Protein AF-R0KSC1-F1 (afdb_monomer)

Radius of gyration: 18.65 Å; Cα contacts (8 Å, |Δi|>4): 368; chains: 1; bounding box: 40×47×48 Å

Nearest PDB structures (foldseek):
  6sky-assembly1_B  TM=9.211E-01  e=2.275E-16  Thermochaetoides thermophila DSM 1495
  7sic-assembly1_A  TM=9.132E-01  e=3.540E-16  Homo sapiens
  7ni5-assembly1_B  TM=9.104E-01  e=4.526E-16  Homo sapiens
  6sl0-assembly1_B  TM=9.078E-01  e=9.008E-16  Thermochaetoides thermophila DSM 1495
  8oxp-assembly1_B  TM=9.125E-01  e=1.625E-15  Homo sapiens

pLDDT: mean 92.19, std 8.27, range [51.38, 98.38]

Secondary structure (DSSP, 8-state):
-HHHHHHHHHHHHTT-S-------EEESSSS-EEE---TTEEEHHHHHHHHHHHTT--HHHHHHHTTTTS---HHHHHHHHHHS---THHHHHHH--SHHHHHHHHHHHHHHHHHHHHHHHHHT-----TTSEEEETTT--EEE--TTS-TTGGGGSSS---SSS---HHHHHHT-TTTTTTHHHHHHHHHHHHHHHTHHHHHHHHHHHHT-TTSHHHHTT---HHHHHHHHHHHTSS--HHHHHHHHHHHHH-HHHHHTS-GGG-TT-

Mean predicted aligned error: 4.57 Å

Organism: Nosema bombycis (strain CQ1 / CVCC 102059) (NCBI:txid578461)

InterPro domains:
  IPR000403 Phosphatidylinositol 3-/4-kinase, catalytic domain [PF00454] (2-219)
  IPR000403 Phosphatidylinositol 3-/4-kinase, catalytic domain [PS50290] (1-257)
  IPR000403 Phosphatidylinositol 3-/4-kinase, catalytic domain [SM00146] (1-268)
  IPR003152 FATC domain [PF02260] (238-269)
  IPR003152 FATC domain [PS51190] (237-269)
  IPR003152 FATC domain [SM01343] (237-269)
  IPR011009 Protein kinase-like domain superfamily [SSF56112] (1-266)
  IPR036940 Phosphatidylinositol 3-/4-kinase, catalytic domain superfamily [G3DSA:1.10.1070.11] (79-265)
  IPR050517 DNA Damage Response and Repair Kinase [PTHR11139] (1-267)

Solvent-accessible surface area (backbone atoms only — not comparable to full-atom values): 14659 Å² total; per-residue (Å²): 104,68,66,53,54,52,50,33,51,50,25,57,75,69,71,43,99,55,52,66,71,79,72,58,71,50,73,80,51,99,88,44,59,53,67,64,82,70,83,59,61,43,26,48,44,60,54,48,49,59,58,32,49,78,72,74,41,60,71,67,58,56,46,61,72,29,58,87,71,37,34,66,35,62,89,46,34,63,61,54,34,69,72,43,67,68,55,50,47,55,54,48,60,72,62,29,84,45,74,66,56,28,52,51,18,41,50,36,24,31,41,20,43,23,42,48,41,54,52,28,41,66,48,26,39,33,75,69,24,37,73,32,37,24,33,30,64,89,54,28,36,36,37,78,51,76,82,77,35,38,72,49,48,30,58,71,40,100,62,35,59,62,47,55,42,85,43,29,64,24,59,38,52,39,56,37,95,59,32,62,52,60,67,31,47,52,37,32,37,56,47,50,51,51,47,48,78,40,37,69,62,57,53,55,62,44,46,62,63,60,66,38,86,86,41,66,51,68,78,66,72,71,61,60,58,64,63,55,50,54,51,47,51,58,72,53,47,95,70,64,52,65,64,49,52,51,51,50,50,52,47,23,51,28,60,68,37,42,17,60,26,43,47,86,44,41,61,58,79

Sequence (269 aa):
MELNCLINSLFSKNKLNHYIRTYEVIPFSHNHGIIEFIDGLASLKSICNELYLKENISIANVTKKYAKTKKIKAQNFKEVIGMFPPRFYKWFEKNFNTPYNWYMARDNYTKTYAVMNIMGWFMGLGDRHADNILFDINVGDTVHVDLNCIFESSKKLSIPERVPFRLTQNVIDAFGVLGLEGTYTNTMNETLELFLKNRNLIISNLLSFVYDPLHEWRIRKEKAPKLVLDVLEKKLSPTDVTLKVEHLNEEASSSTNLSEMYIGWLPFI

Foldseek 3Di:
DVLQVVLQVLCVVVVHPFHADDWDWADPDLPDIDT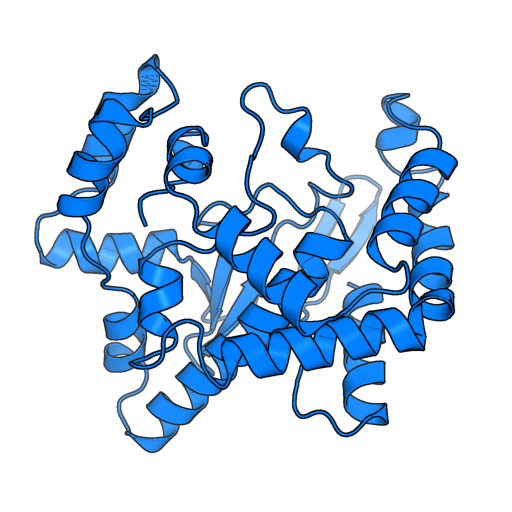DDDPQKDFQCRQLQVQCVVVVQHLVVVCVVCVPVQFQALVCLVVLLVSRAADLLVLLCVLQVDPVQSVQLLLQLLRNVLLVLLVQLLFVFDPQARRQWIAHSRGNHIHGPDRLCTLVNQCVPPQRQQASHADANNSQCSNDDCRCPDSNLVSNLVSLVSCLVCVVVSLVVCVCVLPPPSDCCVVVVPDDSVVSSVSSVVSSPDDDSSVVSVVNNCRNHPSNSLRSGGSSSVSSD

Structure (mmCIF, N/CA/C/O backbone):
data_AF-R0KSC1-F1
#
_entry.id   AF-R0KSC1-F1
#
loop_
_atom_site.group_PDB
_atom_site.id
_atom_site.type_symbol
_atom_site.label_atom_id
_atom_site.label_alt_id
_atom_site.label_comp_id
_atom_site.label_asym_id
_atom_site.label_entity_id
_atom_site.label_seq_id
_atom_site.pdbx_PDB_ins_code
_atom_site.Cartn_x
_atom_site.Cartn_y
_atom_site.Cartn_z
_atom_site.occupancy
_atom_site.B_iso_or_equiv
_atom_site.auth_seq_id
_atom_site.auth_comp_id
_atom_site.auth_asym_id
_atom_site.auth_atom_id
_atom_site.pdbx_PDB_model_num
ATOM 1 N N . MET A 1 1 ? -3.810 -0.984 -16.301 1.00 87.06 1 MET A N 1
ATOM 2 C CA . MET A 1 1 ? -3.121 -2.284 -16.138 1.00 87.06 1 MET A CA 1
ATOM 3 C C . MET A 1 1 ? -1.828 -2.375 -16.933 1.00 87.06 1 MET A C 1
ATOM 5 O O . MET A 1 1 ? -0.869 -2.914 -16.404 1.00 87.06 1 MET A O 1
ATOM 9 N N . GLU A 1 2 ? -1.743 -1.779 -18.125 1.00 87.31 2 GLU A N 1
ATOM 10 C CA . GLU A 1 2 ? -0.540 -1.828 -18.977 1.00 87.31 2 GLU A CA 1
ATOM 11 C C . GLU A 1 2 ? 0.772 -1.437 -18.280 1.00 87.31 2 GLU A C 1
ATOM 13 O O . GLU A 1 2 ? 1.761 -2.158 -18.398 1.00 87.31 2 GLU A O 1
ATOM 18 N N . LEU A 1 3 ? 0.786 -0.347 -17.498 1.00 90.69 3 LEU A N 1
ATOM 19 C CA . LEU A 1 3 ? 1.981 0.042 -16.744 1.00 90.69 3 LEU A CA 1
ATOM 20 C C . LEU A 1 3 ? 2.411 -1.052 -15.751 1.00 90.69 3 LEU A C 1
ATOM 22 O O . LEU A 1 3 ? 3.595 -1.345 -15.648 1.00 90.69 3 LEU A O 1
ATOM 26 N N . ASN A 1 4 ? 1.473 -1.716 -15.072 1.00 93.06 4 ASN A N 1
ATOM 27 C CA . ASN A 1 4 ? 1.805 -2.811 -14.155 1.00 93.06 4 ASN A CA 1
ATOM 28 C C . ASN A 1 4 ? 2.445 -3.987 -14.911 1.00 93.06 4 ASN A C 1
ATOM 30 O O . ASN A 1 4 ? 3.430 -4.555 -14.444 1.00 93.06 4 ASN A O 1
ATOM 34 N N . CYS A 1 5 ? 1.950 -4.308 -16.111 1.00 93.69 5 CYS A N 1
ATOM 35 C CA . CYS A 1 5 ? 2.556 -5.321 -16.978 1.00 93.69 5 CYS A CA 1
ATOM 36 C C . CYS A 1 5 ? 3.977 -4.925 -17.420 1.00 93.69 5 CYS A C 1
ATOM 38 O O . CYS A 1 5 ? 4.879 -5.766 -17.423 1.00 93.69 5 CYS A O 1
ATOM 40 N N . LEU A 1 6 ? 4.202 -3.645 -17.743 1.00 94.81 6 LEU A N 1
ATOM 41 C CA . LEU A 1 6 ? 5.533 -3.117 -18.050 1.00 94.81 6 LEU A CA 1
ATOM 42 C C . LEU A 1 6 ? 6.484 -3.279 -16.857 1.00 94.81 6 LEU A C 1
ATOM 44 O O . LEU A 1 6 ? 7.595 -3.778 -17.032 1.00 94.81 6 LEU A O 1
ATOM 48 N N . ILE A 1 7 ? 6.048 -2.902 -15.653 1.00 95.88 7 ILE A N 1
ATOM 49 C CA . ILE A 1 7 ? 6.846 -3.046 -14.430 1.00 95.88 7 ILE A CA 1
ATOM 50 C C . ILE A 1 7 ? 7.162 -4.525 -14.149 1.00 95.88 7 ILE A C 1
ATOM 52 O O . ILE A 1 7 ? 8.321 -4.851 -13.895 1.00 95.88 7 ILE A O 1
ATOM 56 N N . ASN A 1 8 ? 6.197 -5.436 -14.307 1.00 96.25 8 ASN A N 1
ATOM 57 C CA . ASN A 1 8 ? 6.440 -6.881 -14.196 1.00 96.25 8 ASN A CA 1
ATOM 58 C C . ASN A 1 8 ? 7.505 -7.368 -15.189 1.00 96.25 8 ASN A C 1
ATOM 60 O O . ASN A 1 8 ? 8.424 -8.091 -14.805 1.00 96.25 8 ASN A O 1
ATOM 64 N N . SER A 1 9 ? 7.452 -6.909 -16.444 1.00 95.94 9 SER A N 1
ATOM 65 C CA . SER A 1 9 ? 8.490 -7.218 -17.438 1.00 95.94 9 SER A CA 1
ATOM 66 C C . SER A 1 9 ? 9.872 -6.704 -17.013 1.00 95.94 9 SER A C 1
ATOM 68 O O . SER A 1 9 ? 10.882 -7.383 -17.224 1.00 95.94 9 SER A O 1
ATOM 70 N N . LEU A 1 10 ? 9.938 -5.521 -16.393 1.00 96.25 10 LEU A N 1
ATOM 71 C CA . LEU A 1 10 ? 11.187 -4.957 -15.881 1.00 96.25 10 LEU A CA 1
ATOM 72 C C . LEU A 1 10 ? 11.745 -5.757 -14.698 1.00 96.25 10 LEU A C 1
ATOM 74 O O . LEU A 1 10 ? 12.957 -5.992 -14.673 1.00 96.25 10 LEU A O 1
ATOM 78 N N . PHE A 1 11 ? 10.904 -6.224 -13.771 1.00 96.19 11 PHE A N 1
ATOM 79 C CA . PHE A 1 11 ? 11.338 -7.117 -12.691 1.00 96.19 11 PHE A CA 1
ATOM 80 C C . PHE A 1 11 ? 11.942 -8.409 -13.246 1.00 96.19 11 PHE A C 1
ATOM 82 O O . PHE A 1 11 ? 13.087 -8.737 -12.920 1.00 96.19 11 PHE A O 1
ATOM 89 N N . SER A 1 12 ? 11.244 -9.078 -14.173 1.00 94.75 12 SER A N 1
ATOM 90 C CA . SER A 1 12 ? 11.738 -10.313 -14.797 1.00 94.75 12 SER A CA 1
ATOM 91 C C . SER A 1 12 ? 13.071 -10.107 -15.525 1.00 94.75 12 SER A C 1
ATOM 93 O O . SER A 1 12 ? 13.987 -10.915 -15.379 1.00 94.75 12 SER A O 1
ATOM 95 N N . LYS A 1 13 ? 13.231 -8.997 -16.263 1.00 94.31 13 LYS A N 1
ATOM 96 C CA . LYS A 1 13 ? 14.488 -8.666 -16.964 1.00 94.31 13 LYS A CA 1
ATOM 97 C C . LYS A 1 13 ? 15.666 -8.438 -16.017 1.00 94.31 13 LYS A C 1
ATOM 99 O O . LYS A 1 13 ? 16.791 -8.786 -16.366 1.00 94.31 13 LYS A O 1
ATOM 104 N N . ASN A 1 14 ? 15.422 -7.868 -14.838 1.00 92.31 14 ASN A N 1
ATOM 105 C CA . ASN A 1 14 ? 16.459 -7.633 -13.828 1.00 92.31 14 ASN A CA 1
ATOM 106 C C . ASN A 1 14 ? 16.612 -8.813 -12.849 1.00 92.31 14 ASN A C 1
ATOM 108 O O . ASN A 1 14 ? 17.384 -8.703 -11.903 1.00 92.31 14 ASN A O 1
ATOM 112 N N . LYS A 1 15 ? 15.931 -9.947 -13.094 1.00 91.50 15 LYS A N 1
ATOM 113 C CA . LYS A 1 15 ? 15.953 -11.156 -12.248 1.00 91.50 15 LYS A CA 1
ATOM 114 C C . LYS A 1 15 ? 15.550 -10.887 -10.791 1.00 91.50 15 LYS A C 1
ATOM 116 O O . LYS A 1 15 ? 16.005 -11.581 -9.885 1.00 91.50 15 LYS A O 1
ATOM 121 N N . LEU A 1 16 ? 14.695 -9.890 -10.580 1.00 90.06 16 LEU A N 1
ATOM 122 C CA . LEU A 1 16 ? 14.106 -9.604 -9.278 1.00 90.06 16 LEU A CA 1
ATOM 123 C C . LEU A 1 16 ? 12.886 -10.507 -9.087 1.00 90.06 16 LEU A C 1
ATOM 125 O O . LEU A 1 16 ? 12.044 -10.609 -9.980 1.00 90.06 16 LEU A O 1
ATOM 129 N N . ASN A 1 17 ? 12.788 -11.164 -7.930 1.00 91.12 17 ASN A N 1
ATOM 130 C CA . ASN A 1 17 ? 11.666 -12.046 -7.597 1.00 91.12 17 ASN A CA 1
ATOM 131 C C . ASN A 1 17 ? 10.488 -11.253 -7.003 1.00 91.12 17 ASN A C 1
ATOM 133 O O . ASN A 1 17 ? 10.020 -11.546 -5.902 1.00 91.12 17 ASN A O 1
ATOM 137 N N . HIS A 1 18 ? 10.059 -10.229 -7.741 1.00 92.94 18 HIS A N 1
ATOM 138 C CA . HIS A 1 18 ? 8.980 -9.311 -7.385 1.00 92.94 18 HIS A CA 1
ATOM 139 C C . HIS A 1 18 ? 7.992 -9.222 -8.533 1.00 92.94 18 HIS A C 1
ATOM 141 O O . HIS A 1 18 ? 8.364 -9.348 -9.701 1.00 92.94 18 HIS A O 1
ATOM 147 N N . TYR A 1 19 ? 6.733 -8.968 -8.207 1.00 95.69 19 TYR A N 1
ATOM 148 C CA . TYR A 1 19 ? 5.698 -8.759 -9.203 1.00 95.69 19 TYR A CA 1
ATOM 149 C C . TYR A 1 19 ? 4.529 -7.979 -8.609 1.00 95.69 19 TYR A C 1
ATOM 151 O O . TYR A 1 19 ? 4.322 -7.924 -7.398 1.00 95.69 19 TYR A O 1
ATOM 159 N N . ILE A 1 20 ? 3.760 -7.371 -9.500 1.00 95.81 20 ILE A N 1
ATOM 160 C CA . ILE A 1 20 ? 2.445 -6.806 -9.241 1.00 95.81 20 ILE A CA 1
ATOM 161 C C . ILE A 1 20 ? 1.422 -7.845 -9.679 1.00 95.81 20 ILE A C 1
ATOM 163 O O . ILE A 1 20 ? 1.424 -8.263 -10.841 1.00 95.81 20 ILE A O 1
ATOM 167 N N . ARG A 1 21 ? 0.518 -8.227 -8.777 1.00 94.00 21 ARG A N 1
ATOM 168 C CA . ARG A 1 21 ? -0.652 -9.029 -9.129 1.00 94.00 21 ARG A CA 1
ATOM 169 C C . ARG A 1 21 ? -1.594 -8.181 -9.989 1.00 94.00 21 ARG A C 1
ATOM 171 O O . ARG A 1 21 ? -2.185 -7.212 -9.514 1.00 94.00 21 ARG A O 1
ATOM 178 N N . THR A 1 22 ? -1.678 -8.505 -11.276 1.00 93.06 22 THR A N 1
ATOM 179 C CA . THR A 1 22 ? -2.542 -7.824 -12.252 1.00 93.06 22 THR A CA 1
ATOM 180 C C . THR A 1 22 ? -3.839 -8.588 -12.472 1.00 93.06 22 THR A C 1
ATOM 182 O O . THR A 1 22 ? -3.892 -9.787 -12.224 1.00 93.06 22 THR A O 1
ATOM 185 N N . TYR A 1 23 ? -4.844 -7.887 -12.984 1.00 93.69 23 TYR A N 1
ATOM 186 C CA . TYR A 1 23 ? -6.104 -8.452 -13.456 1.00 93.69 23 TYR A CA 1
ATOM 187 C C . TYR A 1 23 ? -6.499 -7.803 -14.781 1.00 93.69 23 TYR A C 1
ATOM 189 O O . TYR A 1 23 ? -6.000 -6.723 -15.124 1.00 93.69 23 TYR A O 1
ATOM 197 N N . GLU A 1 24 ? -7.373 -8.453 -15.534 1.00 92.69 24 GLU A N 1
ATOM 198 C CA . GLU A 1 24 ? -7.827 -7.968 -16.827 1.00 92.69 24 GLU A CA 1
ATOM 199 C C . GLU A 1 24 ? -8.920 -6.907 -16.678 1.00 92.69 24 GLU A C 1
ATOM 201 O O . GLU A 1 24 ? -9.866 -7.023 -15.896 1.00 92.69 24 GLU A O 1
ATOM 206 N N . VAL A 1 25 ? -8.779 -5.836 -17.459 1.00 90.94 25 VAL A N 1
ATOM 207 C CA . VAL A 1 25 ? -9.785 -4.783 -17.593 1.00 90.94 25 VAL A CA 1
ATOM 208 C C . VAL A 1 25 ? -9.954 -4.506 -19.075 1.00 90.94 25 VAL A C 1
ATOM 210 O O . VAL A 1 25 ? -9.008 -4.074 -19.735 1.00 90.94 25 VAL A O 1
ATOM 213 N N . ILE A 1 26 ? -11.157 -4.746 -19.589 1.00 91.50 26 ILE A N 1
ATOM 214 C CA . ILE A 1 26 ? -11.500 -4.575 -21.001 1.00 91.50 26 ILE A CA 1
ATOM 215 C C . ILE A 1 26 ? -12.527 -3.443 -21.109 1.00 91.50 26 ILE A C 1
ATOM 217 O O . ILE A 1 26 ? -13.716 -3.667 -20.865 1.00 91.50 26 ILE A O 1
ATOM 221 N N . PRO A 1 27 ? -12.104 -2.211 -21.439 1.00 88.88 27 PRO A N 1
ATOM 222 C CA . PRO A 1 27 ? -13.030 -1.113 -21.678 1.00 88.88 27 PRO A CA 1
ATOM 223 C C . PRO A 1 27 ? -13.720 -1.275 -23.042 1.00 88.88 27 PRO A C 1
ATOM 225 O O . PRO A 1 27 ? -13.062 -1.521 -24.050 1.00 88.88 27 PRO A O 1
ATOM 228 N N . PHE A 1 28 ? -15.043 -1.087 -23.095 1.00 88.25 28 PHE A N 1
ATOM 229 C CA . PHE A 1 28 ? -15.808 -1.043 -24.358 1.00 88.25 28 PHE A CA 1
ATOM 230 C C . PHE A 1 28 ? -16.285 0.368 -24.703 1.00 88.25 28 PHE A C 1
ATOM 232 O O . PHE A 1 28 ? -16.556 0.680 -25.860 1.00 88.25 28 PHE A O 1
ATOM 239 N N . SER A 1 29 ? -16.435 1.221 -23.689 1.00 82.75 29 SER A N 1
ATOM 240 C CA . SER A 1 29 ? -16.839 2.618 -23.834 1.00 82.75 29 SER A CA 1
ATOM 241 C C . SER A 1 29 ? -16.200 3.473 -22.739 1.00 82.75 29 SER A C 1
ATOM 243 O O . SER A 1 29 ? -15.544 2.955 -21.842 1.00 82.75 29 SER A O 1
ATOM 245 N N . HIS A 1 30 ? -16.443 4.783 -22.778 1.00 74.75 30 HIS A N 1
ATOM 246 C CA . HIS A 1 30 ? -15.941 5.739 -21.789 1.00 74.75 30 HIS A CA 1
ATOM 247 C C . HIS A 1 30 ? -16.388 5.445 -20.342 1.00 74.75 30 HIS A C 1
ATOM 249 O O . HIS A 1 30 ? -15.653 5.766 -19.418 1.00 74.75 30 HIS A O 1
ATOM 255 N N . ASN A 1 31 ? -17.551 4.806 -20.149 1.00 80.06 31 ASN A N 1
ATOM 256 C CA . ASN A 1 31 ? -18.127 4.536 -18.822 1.00 80.06 31 ASN A CA 1
ATOM 257 C C . ASN A 1 31 ? -18.385 3.046 -18.543 1.00 80.06 31 ASN A C 1
ATOM 259 O O . ASN A 1 31 ? -18.905 2.706 -17.484 1.00 80.06 31 ASN A O 1
ATOM 263 N N . HIS A 1 32 ? -18.073 2.155 -19.489 1.00 86.25 32 HIS A N 1
ATOM 264 C CA . HIS A 1 32 ? -18.383 0.730 -19.359 1.00 86.25 32 HIS A CA 1
ATOM 265 C C . HIS A 1 32 ? -17.208 -0.124 -19.818 1.00 86.25 32 HIS A C 1
ATOM 267 O O . HIS A 1 32 ? -16.628 0.104 -20.884 1.00 86.25 32 HIS A O 1
ATOM 273 N N . GLY A 1 33 ? -16.927 -1.160 -19.042 1.00 89.81 33 GLY A N 1
ATOM 274 C CA . GLY A 1 33 ? -15.949 -2.192 -19.339 1.00 89.81 33 GLY A CA 1
ATOM 275 C C . GLY A 1 33 ? -16.249 -3.447 -18.530 1.00 89.81 33 GLY A C 1
ATOM 276 O O . GLY A 1 33 ? -17.096 -3.428 -17.635 1.00 89.81 33 GLY A O 1
ATOM 277 N N . ILE A 1 34 ? -15.559 -4.531 -18.855 1.00 93.69 34 ILE A N 1
ATOM 278 C CA . ILE A 1 34 ? -15.509 -5.734 -18.027 1.00 93.69 34 ILE A CA 1
ATOM 279 C C . ILE A 1 34 ? -14.241 -5.682 -17.186 1.00 93.69 34 ILE A C 1
ATOM 281 O O . ILE A 1 34 ? -13.174 -5.300 -17.666 1.00 93.69 34 ILE A O 1
ATOM 285 N N . ILE A 1 35 ? -14.383 -6.065 -15.925 1.00 92.75 35 ILE A N 1
ATOM 286 C CA . ILE A 1 35 ? -13.282 -6.235 -14.986 1.00 92.75 35 ILE A CA 1
ATOM 287 C C . ILE A 1 35 ? -13.270 -7.710 -14.606 1.00 92.75 35 ILE A C 1
ATOM 289 O O . ILE A 1 35 ? -14.323 -8.276 -14.305 1.00 92.75 35 ILE A O 1
ATOM 293 N N . GLU A 1 36 ? -12.097 -8.327 -14.649 1.00 94.31 36 GLU A N 1
ATOM 294 C CA . GLU A 1 36 ? -11.899 -9.693 -14.182 1.00 94.31 36 GLU A CA 1
ATOM 295 C C . GLU A 1 36 ? -12.287 -9.814 -12.705 1.00 94.31 36 GLU A C 1
ATOM 297 O O . GLU A 1 36 ? -11.853 -9.034 -11.853 1.00 94.31 36 GLU A O 1
ATOM 302 N N . PHE A 1 37 ? -13.106 -10.818 -12.404 1.00 92.88 37 PHE A N 1
ATOM 303 C CA . PHE A 1 37 ? -13.391 -11.202 -11.033 1.00 92.88 37 PHE A CA 1
ATOM 304 C C . PHE A 1 37 ? -12.338 -12.210 -10.576 1.00 92.88 37 PHE A C 1
ATOM 306 O O . PHE A 1 37 ? -12.284 -13.323 -11.093 1.00 92.88 37 PHE A O 1
ATOM 313 N N . ILE A 1 38 ? -11.501 -11.814 -9.617 1.00 92.31 38 ILE A N 1
ATOM 314 C CA . ILE A 1 38 ? -10.506 -12.710 -9.027 1.00 92.31 38 ILE A CA 1
ATOM 315 C C . ILE A 1 38 ? -11.143 -13.428 -7.837 1.00 92.31 38 ILE A C 1
ATOM 317 O O . ILE A 1 38 ? -11.499 -12.803 -6.833 1.00 92.31 38 ILE A O 1
ATOM 321 N N . ASP A 1 39 ? -11.250 -14.749 -7.939 1.00 91.94 39 ASP A N 1
ATOM 322 C CA . ASP A 1 39 ? -11.760 -15.589 -6.862 1.00 91.94 39 ASP A CA 1
ATOM 323 C C . ASP A 1 39 ? -10.825 -15.589 -5.644 1.00 91.94 39 ASP A C 1
ATOM 325 O O . ASP A 1 39 ? -9.601 -15.604 -5.761 1.00 91.94 39 ASP A O 1
ATOM 329 N N . GLY A 1 40 ? -11.413 -15.615 -4.445 1.00 92.94 40 GLY A N 1
ATOM 330 C CA . GLY A 1 40 ? -10.655 -15.737 -3.197 1.00 92.94 40 GLY A CA 1
ATOM 331 C C . GLY A 1 40 ? -10.035 -14.437 -2.674 1.00 92.94 40 GLY A C 1
ATOM 332 O O . GLY A 1 40 ? -9.243 -14.487 -1.733 1.00 92.94 40 GLY A O 1
ATOM 333 N N . LEU A 1 41 ? -10.404 -13.277 -3.226 1.00 96.00 41 LEU A N 1
ATOM 334 C CA . LEU A 1 41 ? -10.002 -11.987 -2.667 1.00 96.00 41 LEU A CA 1
ATOM 335 C C . LEU A 1 41 ? -10.835 -11.610 -1.437 1.00 96.00 41 LEU A C 1
ATOM 337 O O . LEU A 1 41 ? -12.066 -11.577 -1.476 1.00 96.00 41 LEU A O 1
ATOM 341 N N . ALA A 1 42 ? -10.154 -11.239 -0.356 1.00 97.06 42 ALA A N 1
ATOM 342 C CA . ALA A 1 42 ? -10.773 -10.686 0.843 1.00 97.06 42 ALA A CA 1
ATOM 343 C C . ALA A 1 42 ? -10.221 -9.285 1.133 1.00 97.06 42 ALA A C 1
ATOM 345 O O . ALA A 1 42 ? -9.008 -9.090 1.190 1.00 97.06 42 ALA A O 1
ATOM 346 N N . SER A 1 43 ? -11.101 -8.296 1.327 1.00 97.69 43 SER A N 1
ATOM 347 C CA . SER A 1 43 ? -10.669 -6.929 1.638 1.00 97.69 43 SER A CA 1
ATOM 348 C C . SER A 1 43 ? -10.103 -6.815 3.052 1.00 97.69 43 SER A C 1
ATOM 350 O O . SER A 1 43 ? -10.583 -7.481 3.977 1.00 97.69 43 SER A O 1
ATOM 352 N N . LEU A 1 44 ? -9.130 -5.918 3.247 1.00 97.88 44 LEU A N 1
ATOM 353 C CA . LEU A 1 44 ? -8.552 -5.630 4.563 1.00 97.88 44 LEU A CA 1
ATOM 354 C C . LEU A 1 44 ? -9.645 -5.328 5.599 1.00 97.88 44 LEU A C 1
ATOM 356 O O . LEU A 1 44 ? -9.600 -5.823 6.724 1.00 97.88 44 LEU A O 1
ATOM 360 N N . LYS A 1 45 ? -10.669 -4.559 5.211 1.00 96.94 45 LYS A N 1
ATOM 361 C CA . LYS A 1 45 ? -11.798 -4.226 6.085 1.00 96.94 45 LYS A CA 1
ATOM 362 C C . LYS A 1 45 ? -12.589 -5.463 6.481 1.00 96.94 45 LYS A C 1
ATOM 364 O O . LYS A 1 45 ? -12.889 -5.610 7.662 1.00 96.94 45 LYS A O 1
ATOM 369 N N . SER A 1 46 ? -12.936 -6.325 5.523 1.00 97.19 46 SER A N 1
ATOM 370 C CA . SER A 1 46 ? -13.691 -7.552 5.796 1.00 97.19 46 SER A CA 1
ATOM 371 C C . SER A 1 46 ? -12.924 -8.456 6.761 1.00 97.19 46 SER A C 1
ATOM 373 O O . SER A 1 46 ? -13.481 -8.916 7.758 1.00 97.19 46 SER A O 1
ATOM 375 N N . ILE A 1 47 ? -11.620 -8.621 6.519 1.00 97.38 47 ILE A N 1
ATOM 376 C CA . ILE A 1 47 ? -10.725 -9.431 7.349 1.00 97.38 47 ILE A CA 1
ATOM 377 C C . ILE A 1 47 ? -10.633 -8.872 8.772 1.00 97.38 47 ILE A C 1
ATOM 379 O O . ILE A 1 47 ? -10.925 -9.580 9.737 1.00 97.38 47 ILE A O 1
ATOM 383 N N . CYS A 1 48 ? -10.265 -7.595 8.918 1.00 97.12 48 CYS A N 1
ATOM 384 C CA . CYS A 1 48 ? -10.155 -6.957 10.228 1.00 97.12 48 CYS A CA 1
ATOM 385 C C . CYS A 1 48 ? -11.497 -6.979 10.970 1.00 97.12 48 CYS A C 1
ATOM 387 O O . CYS A 1 48 ? -11.527 -7.260 12.165 1.00 97.12 48 CYS A O 1
ATOM 389 N N . ASN A 1 49 ? -12.612 -6.734 10.278 1.00 96.50 49 ASN A N 1
ATOM 390 C CA . ASN A 1 49 ? -13.938 -6.772 10.884 1.00 96.50 49 ASN A CA 1
ATOM 391 C C . ASN A 1 49 ? -14.286 -8.172 11.416 1.00 96.50 49 ASN A C 1
ATOM 393 O O . ASN A 1 49 ? -14.746 -8.277 12.550 1.00 96.50 49 ASN A O 1
ATOM 397 N N . GLU A 1 50 ? -14.022 -9.246 10.660 1.00 96.44 50 GLU A N 1
ATOM 398 C CA . GLU A 1 50 ? -14.237 -10.624 11.136 1.00 96.44 50 GLU A CA 1
ATOM 399 C C . GLU A 1 50 ? -13.407 -10.923 12.397 1.00 96.44 50 GLU A C 1
ATOM 401 O O . GLU A 1 50 ? -13.910 -11.512 13.356 1.00 96.44 50 GLU A O 1
ATOM 406 N N . LEU A 1 51 ? -12.139 -10.507 12.412 1.00 96.44 51 LEU A N 1
ATOM 407 C CA . LEU A 1 51 ? -11.221 -10.767 13.522 1.00 96.44 51 LEU A CA 1
ATOM 408 C C . LEU A 1 51 ? -11.593 -9.980 14.784 1.00 96.44 51 LEU A C 1
ATOM 410 O O . LEU A 1 51 ? -11.610 -10.553 15.872 1.00 96.44 51 LEU A O 1
ATOM 414 N N . TYR A 1 52 ? -11.933 -8.698 14.651 1.00 96.69 52 TYR A N 1
ATOM 415 C CA . TYR A 1 52 ? -12.327 -7.863 15.787 1.00 96.69 52 TYR A CA 1
ATOM 416 C C . TYR A 1 52 ? -13.690 -8.254 16.361 1.00 96.69 52 TYR A C 1
ATOM 418 O O . TYR A 1 52 ? -13.852 -8.251 17.583 1.00 96.69 52 TYR A O 1
ATOM 426 N N . LEU A 1 53 ? -14.646 -8.669 15.522 1.00 95.19 53 LEU A N 1
ATOM 427 C CA . LEU A 1 53 ? -15.955 -9.126 15.998 1.00 95.19 53 LEU A CA 1
ATOM 428 C C . LEU A 1 53 ? -15.852 -10.368 16.893 1.00 95.19 53 LEU A C 1
ATOM 430 O O . LEU A 1 53 ? -16.605 -10.468 17.860 1.00 95.19 53 LEU A O 1
ATOM 434 N N . LYS A 1 54 ? -14.890 -11.270 16.647 1.00 94.19 54 LYS A N 1
ATOM 435 C CA . LYS A 1 54 ? -14.619 -12.420 17.536 1.00 94.19 54 LYS A CA 1
ATOM 436 C C . LYS A 1 54 ? -14.138 -12.003 18.928 1.00 94.19 54 LYS A C 1
ATOM 438 O O . LYS A 1 54 ? -14.337 -12.743 19.884 1.00 94.19 54 LYS A O 1
ATOM 443 N N . GLU A 1 55 ? -13.532 -10.824 19.044 1.00 93.75 55 GLU A N 1
ATOM 444 C CA . GLU A 1 55 ? -13.076 -10.226 20.306 1.00 93.75 55 GLU A CA 1
ATOM 445 C C . GLU A 1 55 ? -14.102 -9.205 20.858 1.00 93.75 55 GLU A C 1
ATOM 447 O O . GLU A 1 55 ? -13.797 -8.462 21.787 1.00 93.75 55 GLU A O 1
ATOM 452 N N . ASN A 1 56 ? -15.332 -9.168 20.316 1.00 93.38 56 ASN A N 1
ATOM 453 C CA . ASN A 1 56 ? -16.396 -8.202 20.643 1.00 93.38 56 ASN A CA 1
ATOM 454 C C . ASN A 1 56 ? -16.016 -6.724 20.415 1.00 93.38 56 ASN A C 1
ATOM 456 O O . ASN A 1 56 ? -16.616 -5.814 20.994 1.00 93.38 56 ASN A O 1
ATOM 460 N N . ILE A 1 57 ? -15.046 -6.460 19.538 1.00 93.44 57 ILE A N 1
ATOM 461 C CA . ILE A 1 57 ? -14.616 -5.114 19.159 1.00 93.44 57 ILE A CA 1
ATOM 462 C C . ILE A 1 57 ? -15.326 -4.725 17.855 1.00 93.44 57 ILE A C 1
ATOM 464 O O . ILE A 1 57 ? -15.237 -5.413 16.842 1.00 93.44 57 ILE A O 1
ATOM 468 N N . SER A 1 58 ? -16.042 -3.597 17.863 1.00 93.75 58 SER A N 1
ATOM 469 C CA . SER A 1 58 ? -16.849 -3.149 16.720 1.00 93.75 58 SER A CA 1
ATOM 470 C C . SER A 1 58 ? -16.272 -1.898 16.058 1.00 93.75 58 SER A C 1
ATOM 472 O O . SER A 1 58 ? -16.326 -0.796 16.614 1.00 93.75 58 SER A O 1
ATOM 474 N N . ILE A 1 59 ? -15.810 -2.045 14.810 1.00 93.81 59 ILE A N 1
ATOM 475 C CA . ILE A 1 59 ? -15.401 -0.928 13.936 1.00 93.81 59 ILE A CA 1
ATOM 476 C C . ILE A 1 59 ? -16.587 0.030 13.696 1.00 93.81 59 ILE A C 1
ATOM 478 O O . ILE A 1 59 ? -16.425 1.254 13.616 1.00 93.81 59 ILE A O 1
ATOM 482 N N . ALA A 1 60 ? -17.810 -0.509 13.632 1.00 93.25 60 ALA A N 1
ATOM 483 C CA . ALA A 1 60 ? -19.028 0.267 13.407 1.00 93.25 60 ALA A CA 1
ATOM 484 C C . ALA A 1 60 ? -19.294 1.292 14.527 1.00 93.25 60 ALA A C 1
ATOM 486 O O . ALA A 1 60 ? -19.835 2.367 14.270 1.00 93.25 60 ALA A O 1
ATOM 487 N N . ASN A 1 61 ? -18.889 1.000 15.766 1.00 92.69 61 ASN A N 1
ATOM 488 C CA . ASN A 1 61 ? -19.094 1.919 16.887 1.00 92.69 61 ASN A CA 1
ATOM 489 C C . ASN A 1 61 ? -18.236 3.184 16.742 1.00 92.69 61 ASN A C 1
ATOM 491 O O . ASN A 1 61 ? -18.731 4.295 16.942 1.00 92.69 61 ASN A O 1
ATOM 495 N N . VAL A 1 62 ? -16.975 3.035 16.325 1.00 93.00 62 VAL A N 1
ATOM 496 C CA . VAL A 1 62 ? -16.070 4.172 16.095 1.00 93.00 62 VAL A CA 1
ATOM 497 C C . VAL A 1 62 ? -16.503 4.983 14.879 1.00 93.00 62 VAL A C 1
ATOM 499 O O . VAL A 1 62 ? -16.589 6.208 14.955 1.00 93.00 62 VAL A O 1
ATOM 502 N N . THR A 1 63 ? -16.854 4.324 13.775 1.00 93.12 63 THR A N 1
ATOM 503 C CA . THR A 1 63 ? -17.337 5.034 12.578 1.00 93.12 63 THR A CA 1
ATOM 504 C C . THR A 1 63 ? -18.613 5.832 12.858 1.00 93.12 63 THR A C 1
ATOM 506 O O . THR A 1 63 ? -18.700 6.985 12.440 1.00 93.12 63 THR A O 1
ATOM 509 N N . LYS A 1 64 ? -19.557 5.292 13.647 1.00 94.31 64 LYS A N 1
ATOM 510 C CA . LYS A 1 64 ? -20.749 6.026 14.114 1.00 94.31 64 LYS A CA 1
ATOM 511 C C . LYS A 1 64 ? -20.392 7.213 15.013 1.00 94.31 64 LYS A C 1
ATOM 513 O O . LYS A 1 64 ? -20.931 8.300 14.805 1.00 94.31 64 LYS A O 1
ATOM 518 N N . LYS A 1 65 ? -19.466 7.038 15.968 1.00 94.19 65 LYS A N 1
ATOM 519 C CA . LYS A 1 65 ? -19.001 8.108 16.876 1.00 94.19 65 LYS A CA 1
ATOM 520 C C . LYS A 1 65 ? -18.460 9.316 16.103 1.00 94.19 65 LYS A C 1
ATOM 522 O O . LYS A 1 65 ? -18.784 10.451 16.443 1.00 94.19 65 LYS A O 1
ATOM 527 N N . TYR A 1 66 ? -17.697 9.076 15.035 1.00 93.75 66 TYR A N 1
ATOM 528 C CA . TYR A 1 66 ? -17.061 10.126 14.229 1.00 93.75 66 TYR A CA 1
ATOM 529 C C . TYR A 1 66 ? -17.787 10.432 12.907 1.00 93.75 66 TYR A C 1
ATOM 531 O O . TYR A 1 66 ? -17.254 11.154 12.066 1.00 93.75 66 TYR A O 1
ATOM 539 N N . ALA A 1 67 ? -19.023 9.956 12.715 1.00 92.44 67 ALA A N 1
ATOM 540 C CA . ALA A 1 67 ? -19.781 10.187 11.482 1.00 92.44 67 ALA A CA 1
ATOM 541 C C . ALA A 1 67 ? -20.031 11.685 11.213 1.00 92.44 67 ALA A C 1
ATOM 543 O O . ALA A 1 67 ? -19.931 12.141 10.075 1.00 92.44 67 ALA A O 1
ATOM 544 N N . LYS A 1 68 ? -20.305 12.469 12.270 1.00 91.31 68 LYS A N 1
ATOM 545 C CA . LYS A 1 68 ? -20.552 13.920 12.167 1.00 91.31 68 LYS A CA 1
ATOM 546 C C . LYS A 1 68 ? -19.267 14.725 11.969 1.00 91.31 68 LYS A C 1
ATOM 548 O O . LYS A 1 68 ? -19.232 15.629 11.142 1.00 91.31 68 LYS A O 1
ATOM 553 N N . THR A 1 69 ? -18.214 14.405 12.723 1.00 91.88 69 THR A N 1
ATOM 554 C CA . THR A 1 69 ? -16.927 15.119 12.654 1.00 91.88 69 THR A CA 1
ATOM 555 C C . THR A 1 69 ? -16.089 14.704 11.449 1.00 91.88 69 THR A C 1
ATOM 557 O O . THR A 1 69 ? -15.157 15.420 11.091 1.00 91.88 69 THR A O 1
ATOM 560 N N . LYS A 1 70 ? -16.396 13.548 10.841 1.00 93.38 70 LYS A N 1
ATOM 561 C CA . LYS A 1 70 ? -15.715 12.916 9.699 1.00 93.38 70 LYS A CA 1
ATOM 562 C C . LYS A 1 70 ? -14.245 12.540 9.929 1.00 93.38 70 LYS A C 1
ATOM 564 O O . LYS A 1 70 ? -13.667 11.878 9.075 1.00 93.38 70 LYS A O 1
ATOM 569 N N . LYS A 1 71 ? -13.653 12.937 11.057 1.00 93.19 71 LYS A N 1
ATOM 570 C CA . LYS A 1 71 ? -12.257 12.715 11.456 1.00 93.19 71 LYS A CA 1
ATOM 571 C C . LYS A 1 71 ? -12.174 12.377 12.941 1.00 93.19 71 LYS A C 1
ATOM 573 O O . LYS A 1 71 ? -13.014 12.845 13.717 1.00 93.19 71 LYS A O 1
ATOM 578 N N . ILE A 1 72 ? -11.131 11.638 13.317 1.00 91.12 72 ILE A N 1
ATOM 579 C CA . ILE A 1 72 ? -10.831 11.280 14.714 1.00 91.12 72 ILE A CA 1
ATOM 580 C C . ILE A 1 72 ? -10.062 12.407 15.418 1.00 91.12 72 ILE A C 1
ATOM 582 O O . ILE A 1 72 ? -10.400 12.740 16.551 1.00 91.12 72 ILE A O 1
ATOM 586 N N . LYS A 1 73 ? -9.110 13.045 14.713 1.00 90.31 73 LYS A N 1
ATOM 587 C CA . LYS A 1 73 ? -8.140 14.034 15.227 1.00 90.31 73 LYS A CA 1
ATOM 588 C C . LYS A 1 73 ? -7.121 13.438 16.205 1.00 90.31 73 LYS A C 1
ATOM 590 O O . LYS A 1 73 ? -7.401 12.482 16.926 1.00 90.31 73 LYS A O 1
ATOM 595 N N . ALA A 1 74 ? -5.936 14.047 16.265 1.00 89.38 74 ALA A N 1
ATOM 596 C CA . ALA A 1 74 ? -4.788 13.540 17.024 1.00 89.38 74 ALA A CA 1
ATOM 597 C C . ALA A 1 74 ? -5.084 13.252 18.511 1.00 89.38 74 ALA A C 1
ATOM 599 O O . ALA A 1 74 ? -4.605 12.257 19.047 1.00 89.38 74 ALA A O 1
ATOM 600 N N . GLN A 1 75 ? -5.919 14.074 19.159 1.00 90.19 75 GLN A N 1
ATOM 601 C CA . GLN A 1 75 ? -6.243 13.961 20.590 1.00 90.19 75 GLN A CA 1
ATOM 602 C C . GLN A 1 75 ? -6.894 12.620 20.959 1.00 90.19 75 GLN A C 1
ATOM 604 O O . GLN A 1 75 ? -6.549 12.040 21.983 1.00 90.19 75 GLN A O 1
ATOM 609 N N . ASN A 1 76 ? -7.811 12.113 20.128 1.00 92.56 76 ASN A N 1
ATOM 610 C CA . ASN A 1 76 ? -8.490 10.839 20.385 1.00 92.56 76 ASN A CA 1
ATOM 611 C C . ASN A 1 76 ? -7.864 9.661 19.632 1.00 92.56 76 ASN A C 1
ATOM 613 O O . ASN A 1 76 ? -8.216 8.514 19.890 1.00 92.56 76 ASN A O 1
ATOM 617 N N . PHE A 1 77 ? -6.947 9.915 18.698 1.00 93.81 77 PHE A N 1
ATOM 618 C CA . PHE A 1 77 ? -6.418 8.872 17.825 1.00 93.81 77 PHE A CA 1
ATOM 619 C C . PHE A 1 77 ? -5.658 7.785 18.592 1.00 93.81 77 PHE A C 1
ATOM 621 O O . PHE A 1 77 ? -5.849 6.604 18.321 1.00 93.81 77 PHE A O 1
ATOM 628 N N . LYS A 1 78 ? -4.879 8.169 19.611 1.00 93.25 78 LYS A N 1
ATOM 629 C CA . LYS A 1 78 ? -4.143 7.220 20.461 1.00 93.25 78 LYS A CA 1
ATOM 630 C C . LYS A 1 78 ? -5.074 6.288 21.245 1.00 93.25 78 LYS A C 1
ATOM 632 O O . LYS A 1 78 ? -4.800 5.098 21.348 1.00 93.25 78 LYS A O 1
ATOM 637 N N . GLU A 1 79 ? -6.176 6.826 21.769 1.00 93.38 79 GLU A N 1
ATOM 638 C CA . GLU A 1 79 ? -7.208 6.049 22.466 1.00 93.38 79 GLU A CA 1
ATOM 639 C C . GLU A 1 79 ? -7.876 5.061 21.505 1.00 93.38 79 GLU A C 1
ATOM 641 O O . GLU A 1 79 ? -7.979 3.878 21.814 1.00 93.38 79 GLU A O 1
ATOM 646 N N . VAL A 1 80 ? -8.259 5.528 20.309 1.00 94.06 80 VAL A N 1
ATOM 647 C CA . VAL A 1 80 ? -8.884 4.675 19.292 1.00 94.06 80 VAL A CA 1
ATOM 648 C C . VAL A 1 80 ? -7.933 3.564 18.850 1.00 94.06 80 VAL A C 1
ATOM 650 O O . VAL A 1 80 ? -8.351 2.415 18.853 1.00 94.06 80 VAL A O 1
ATOM 653 N N . ILE A 1 81 ? -6.663 3.848 18.540 1.00 94.56 81 ILE A N 1
ATOM 654 C CA . ILE A 1 81 ? -5.687 2.794 18.199 1.00 94.56 81 ILE A CA 1
ATOM 655 C C . ILE A 1 81 ? -5.571 1.763 19.329 1.00 94.56 81 ILE A C 1
ATOM 657 O O . ILE A 1 81 ? -5.534 0.566 19.058 1.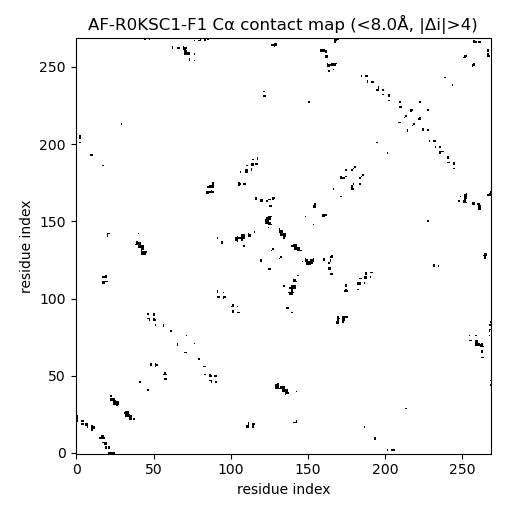00 94.56 81 ILE A O 1
ATOM 661 N N . GLY A 1 82 ? -5.573 2.203 20.592 1.00 93.56 82 GLY A N 1
ATOM 662 C CA . GLY A 1 82 ? -5.523 1.304 21.748 1.00 93.56 82 GLY A CA 1
ATOM 663 C C . GLY A 1 82 ? -6.694 0.315 21.824 1.00 93.56 82 GLY A C 1
ATOM 664 O O . GLY A 1 82 ? -6.535 -0.772 22.374 1.00 93.56 82 GLY A O 1
ATOM 665 N N . MET A 1 83 ? -7.847 0.650 21.236 1.00 94.06 83 MET A N 1
ATOM 666 C CA . MET A 1 83 ? -9.001 -0.254 21.138 1.00 94.06 83 MET A CA 1
ATOM 667 C C . MET A 1 83 ? -8.854 -1.312 20.034 1.00 94.06 83 MET A C 1
ATOM 669 O O . MET A 1 83 ? -9.540 -2.330 20.089 1.00 94.06 83 MET A O 1
ATOM 673 N N . PHE A 1 84 ? -7.999 -1.079 19.032 1.00 95.62 84 PHE A N 1
ATOM 674 C CA . PHE A 1 84 ? -7.823 -1.940 17.855 1.00 95.62 84 PHE A CA 1
ATOM 675 C C . PHE A 1 84 ? -6.369 -2.419 17.758 1.00 95.62 84 PHE A C 1
ATOM 677 O O . PHE A 1 84 ? -5.610 -1.959 16.896 1.00 95.62 84 PHE A O 1
ATOM 684 N N . PRO A 1 85 ? -5.955 -3.360 18.629 1.00 95.56 85 PRO A N 1
ATOM 685 C CA . PRO A 1 85 ? -4.630 -3.957 18.523 1.00 95.56 85 PRO A CA 1
ATOM 686 C C . PRO A 1 85 ? -4.479 -4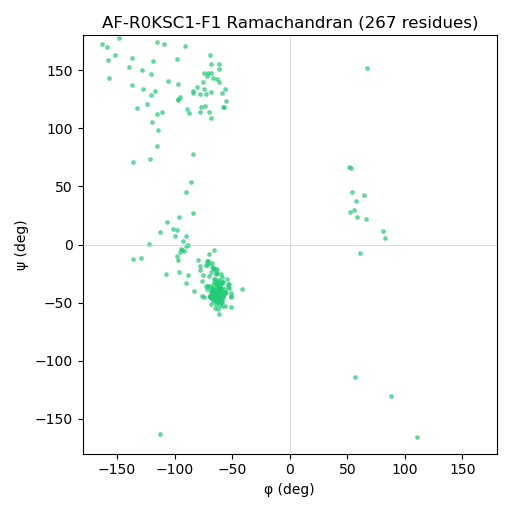.684 17.173 1.00 95.56 85 PRO A C 1
ATOM 688 O O . PRO A 1 85 ? -5.484 -5.167 16.644 1.00 95.56 85 PRO A O 1
ATOM 691 N N . PRO A 1 86 ? -3.268 -4.796 16.601 1.00 96.75 86 PRO A N 1
ATOM 692 C CA . PRO A 1 86 ? -3.060 -5.509 15.344 1.00 96.75 86 PRO A CA 1
ATOM 693 C C . PRO A 1 86 ? -3.560 -6.956 15.420 1.00 96.75 86 PRO A C 1
ATOM 695 O O . PRO A 1 86 ? -3.336 -7.659 16.410 1.00 96.75 86 PRO A O 1
ATOM 698 N N . ARG A 1 87 ? -4.302 -7.388 14.400 1.00 95.81 87 ARG A N 1
ATOM 699 C CA . ARG A 1 87 ? -4.863 -8.742 14.286 1.00 95.81 87 ARG A CA 1
ATOM 700 C C . ARG A 1 87 ? -4.712 -9.347 12.904 1.00 95.81 87 ARG A C 1
ATOM 702 O O . ARG A 1 87 ? -4.917 -10.548 12.773 1.00 95.81 87 ARG A O 1
ATOM 709 N N . PHE A 1 88 ? -4.349 -8.563 11.893 1.00 97.50 88 PHE A N 1
ATOM 710 C CA . PHE A 1 88 ? -4.310 -9.041 10.514 1.00 97.50 88 PHE A CA 1
ATOM 711 C C . PHE A 1 88 ? -3.382 -10.251 10.306 1.00 97.50 88 PHE A C 1
ATOM 713 O O . PHE A 1 88 ? -3.745 -11.157 9.562 1.00 97.50 88 PHE A O 1
ATOM 720 N N . TYR A 1 89 ? -2.281 -10.374 11.054 1.00 96.25 89 TYR A N 1
ATOM 721 C CA . TYR A 1 89 ? -1.429 -11.573 11.041 1.00 96.25 89 TYR A CA 1
ATOM 722 C C . TYR A 1 89 ? -2.194 -12.891 11.305 1.00 96.25 89 TYR A C 1
ATOM 724 O O . TYR A 1 89 ? -1.894 -13.910 10.680 1.00 96.25 89 TYR A O 1
ATOM 732 N N . LYS A 1 90 ? -3.241 -12.874 12.151 1.00 96.38 90 LYS A N 1
ATOM 733 C CA . LYS A 1 90 ? -4.084 -14.050 12.449 1.00 96.38 90 LYS A CA 1
ATOM 734 C C . LYS A 1 90 ? -4.837 -14.555 11.218 1.00 96.38 90 LYS A C 1
ATOM 736 O O . LYS A 1 90 ? -5.222 -15.720 11.162 1.00 96.38 90 LYS A O 1
ATOM 741 N N . TRP A 1 91 ? -5.080 -13.693 10.229 1.00 97.12 91 TRP A N 1
ATOM 742 C CA . TRP A 1 91 ? -5.676 -14.118 8.964 1.00 97.12 91 TRP A CA 1
ATOM 743 C C . TRP A 1 91 ? -4.730 -15.047 8.199 1.00 97.12 91 TRP A C 1
ATOM 745 O O . TRP A 1 91 ? -5.183 -16.064 7.680 1.00 97.12 91 TRP A O 1
ATOM 755 N N . PHE A 1 92 ? -3.421 -14.780 8.200 1.00 97.25 92 PHE A N 1
ATOM 756 C CA . PHE A 1 92 ? -2.456 -15.695 7.589 1.00 97.25 92 PHE A CA 1
ATOM 757 C C . PHE A 1 92 ? -2.411 -17.036 8.332 1.00 97.25 92 PHE A C 1
ATOM 759 O O . PHE A 1 92 ? -2.429 -18.087 7.700 1.00 97.25 92 PHE A O 1
ATOM 766 N N . GLU A 1 93 ? -2.428 -17.018 9.668 1.00 94.69 93 GLU A N 1
ATOM 767 C CA . GLU A 1 93 ? -2.463 -18.244 10.486 1.00 94.69 93 GLU A CA 1
ATOM 768 C C . GLU A 1 93 ? -3.717 -19.091 10.219 1.00 94.69 93 GLU A C 1
ATOM 770 O O . GLU A 1 93 ? -3.643 -20.316 10.182 1.00 94.69 93 GLU A O 1
ATOM 775 N N . LYS A 1 94 ? -4.870 -18.439 10.013 1.00 95.12 94 LYS A N 1
ATOM 776 C CA . LYS A 1 94 ? -6.156 -19.104 9.764 1.00 95.12 94 LYS A CA 1
ATOM 777 C C . LYS A 1 94 ? -6.240 -19.750 8.378 1.00 95.12 94 LYS A C 1
ATOM 779 O O . LYS A 1 94 ? -6.887 -20.784 8.247 1.00 95.12 94 LYS A O 1
ATOM 784 N N . ASN A 1 95 ? -5.689 -19.108 7.347 1.00 96.00 95 ASN A N 1
ATOM 785 C CA . ASN A 1 95 ? -5.879 -19.547 5.958 1.00 96.00 95 ASN A CA 1
ATOM 786 C C . ASN A 1 95 ? -4.732 -20.426 5.440 1.00 96.00 95 ASN A C 1
ATOM 788 O O . ASN A 1 95 ? -4.947 -21.243 4.547 1.00 96.00 95 ASN A O 1
ATOM 792 N N . PHE A 1 96 ? -3.531 -20.316 6.018 1.00 96.50 96 PHE A N 1
ATOM 793 C CA . PHE A 1 96 ? -2.351 -21.064 5.586 1.00 96.50 96 PHE A CA 1
ATOM 794 C C . PHE A 1 96 ? -1.886 -22.040 6.676 1.00 96.50 96 PHE A C 1
ATOM 796 O O . PHE A 1 96 ? -0.984 -21.761 7.458 1.00 96.50 96 PHE A O 1
ATOM 803 N N . ASN A 1 97 ? -2.493 -23.229 6.702 1.00 93.19 97 ASN A N 1
ATOM 804 C CA . ASN A 1 97 ? -2.381 -24.174 7.826 1.00 93.19 97 ASN A CA 1
ATOM 805 C C . ASN A 1 97 ? -1.018 -24.874 7.977 1.00 93.19 97 ASN A C 1
ATOM 807 O O . ASN A 1 97 ? -0.758 -25.505 9.000 1.00 93.19 97 ASN A O 1
ATOM 811 N N . THR A 1 98 ? -0.154 -24.818 6.963 1.00 95.94 98 THR A N 1
ATOM 812 C CA . THR A 1 98 ? 1.190 -25.412 7.028 1.00 95.94 98 THR A CA 1
ATOM 813 C C . THR A 1 98 ? 2.239 -24.312 7.179 1.00 95.94 98 THR A C 1
ATOM 815 O O . THR A 1 98 ? 2.139 -23.326 6.443 1.00 95.94 98 THR A O 1
ATOM 818 N N . PRO A 1 99 ? 3.295 -24.495 7.994 1.00 96.06 99 PRO A N 1
ATOM 819 C CA . PRO A 1 99 ? 4.340 -23.483 8.177 1.00 96.06 99 PRO A CA 1
ATOM 820 C C . PRO A 1 99 ? 4.969 -22.986 6.870 1.00 96.06 99 PRO A C 1
ATOM 822 O O . PRO A 1 99 ? 5.243 -21.798 6.733 1.00 96.06 99 PRO A O 1
ATOM 825 N N . TYR A 1 100 ? 5.155 -23.881 5.892 1.00 96.75 100 TYR A N 1
ATOM 826 C CA . TYR A 1 100 ? 5.682 -23.524 4.575 1.00 96.75 100 TYR A CA 1
ATOM 827 C C . TYR A 1 100 ? 4.734 -22.591 3.807 1.00 96.75 100 TYR A C 1
ATOM 829 O O . TYR A 1 100 ? 5.140 -21.492 3.436 1.00 96.75 100 TYR A O 1
ATOM 837 N N . ASN A 1 101 ? 3.464 -22.979 3.626 1.00 97.25 101 ASN A N 1
ATOM 838 C CA . ASN A 1 101 ? 2.482 -22.137 2.930 1.00 97.25 101 ASN A CA 1
ATOM 839 C C . ASN A 1 101 ? 2.265 -20.799 3.644 1.00 97.25 101 ASN A C 1
ATOM 841 O O . ASN A 1 101 ? 2.150 -19.777 2.981 1.00 97.25 101 ASN A O 1
ATOM 845 N N . TRP A 1 102 ? 2.255 -20.790 4.980 1.00 97.50 102 TRP A N 1
ATOM 846 C CA . TRP A 1 102 ? 2.150 -19.558 5.760 1.00 97.50 102 TRP A CA 1
ATOM 847 C C . TRP A 1 102 ? 3.329 -18.620 5.500 1.00 97.50 102 TRP A C 1
ATOM 849 O O . TRP A 1 102 ? 3.131 -17.434 5.237 1.00 97.50 102 TRP A O 1
ATOM 859 N N . TYR A 1 103 ? 4.552 -19.156 5.524 1.00 96.88 103 TYR A N 1
ATOM 860 C CA . TYR A 1 103 ? 5.754 -18.378 5.249 1.00 96.88 103 TYR A CA 1
ATOM 861 C C . TYR A 1 103 ? 5.734 -17.809 3.827 1.00 96.88 103 TYR A C 1
ATOM 863 O O . TYR A 1 103 ? 5.948 -16.610 3.653 1.00 96.88 103 TYR A O 1
ATOM 871 N N . MET A 1 104 ? 5.418 -18.647 2.835 1.00 97.50 104 MET A N 1
ATOM 872 C CA . MET A 1 104 ? 5.326 -18.234 1.433 1.00 97.50 104 MET A CA 1
ATOM 873 C C . MET A 1 104 ? 4.249 -17.167 1.223 1.00 97.50 104 MET A C 1
ATOM 875 O O . MET A 1 104 ? 4.509 -16.164 0.567 1.00 97.50 104 MET A O 1
ATOM 879 N N . ALA A 1 105 ? 3.068 -17.335 1.820 1.00 97.75 105 ALA A N 1
ATOM 880 C CA . ALA A 1 105 ? 1.980 -16.374 1.694 1.00 97.75 105 ALA A CA 1
ATOM 881 C C . ALA A 1 105 ? 2.306 -15.024 2.334 1.00 97.75 105 ALA A C 1
ATOM 883 O O . ALA A 1 105 ? 2.013 -13.976 1.763 1.00 97.75 105 ALA A O 1
ATOM 884 N N . ARG A 1 106 ? 2.960 -15.032 3.500 1.00 97.56 106 ARG A N 1
ATOM 885 C CA . ARG A 1 106 ? 3.416 -13.799 4.148 1.00 97.56 106 ARG A CA 1
ATOM 886 C C . ARG A 1 106 ? 4.525 -13.109 3.347 1.00 97.56 106 ARG A C 1
ATOM 888 O O . ARG A 1 106 ? 4.543 -11.882 3.268 1.00 97.56 106 ARG A O 1
ATOM 895 N N . ASP A 1 107 ? 5.446 -13.871 2.759 1.00 97.25 107 ASP A N 1
ATOM 896 C CA . ASP A 1 107 ? 6.502 -13.334 1.889 1.00 97.25 107 ASP A CA 1
ATOM 897 C C . ASP A 1 107 ? 5.909 -12.694 0.620 1.00 97.25 107 ASP A C 1
ATOM 899 O O . ASP A 1 107 ? 6.240 -11.553 0.292 1.00 97.25 107 ASP A O 1
ATOM 903 N N . ASN A 1 108 ? 4.951 -13.370 -0.021 1.00 97.81 108 ASN A N 1
ATOM 904 C CA . ASN A 1 108 ? 4.187 -12.847 -1.156 1.00 97.81 108 ASN A CA 1
ATOM 905 C C . ASN A 1 108 ? 3.428 -11.564 -0.800 1.00 97.81 108 ASN A C 1
ATOM 907 O O . ASN A 1 108 ? 3.568 -10.558 -1.499 1.00 97.81 108 ASN A O 1
ATOM 911 N N . TYR A 1 109 ? 2.686 -11.565 0.314 1.00 98.19 109 TYR A N 1
ATOM 912 C CA . TYR A 1 109 ? 2.028 -10.375 0.859 1.00 98.19 109 TYR A CA 1
ATOM 913 C C . TYR A 1 109 ? 3.019 -9.220 0.985 1.00 98.19 109 TYR A C 1
ATOM 915 O O . TYR A 1 109 ? 2.802 -8.152 0.419 1.00 98.19 109 TYR A O 1
ATOM 923 N N . THR A 1 110 ? 4.140 -9.456 1.666 1.00 98.06 110 THR A N 1
ATOM 924 C CA . THR A 1 110 ? 5.135 -8.421 1.963 1.00 98.06 110 THR A CA 1
ATOM 925 C C . THR A 1 110 ? 5.714 -7.816 0.685 1.00 98.06 110 THR A C 1
ATOM 927 O O . THR A 1 110 ? 5.784 -6.592 0.556 1.00 98.06 110 THR A O 1
ATOM 930 N N . LYS A 1 111 ? 6.088 -8.659 -0.285 1.00 97.81 111 LYS A N 1
ATOM 931 C CA . LYS A 1 111 ? 6.670 -8.217 -1.558 1.00 97.81 111 LYS A CA 1
ATOM 932 C C . LYS A 1 111 ? 5.660 -7.478 -2.427 1.00 97.81 111 LYS A C 1
ATOM 934 O O . LYS A 1 111 ? 5.929 -6.360 -2.861 1.00 97.81 111 LYS A O 1
ATOM 939 N N . THR A 1 112 ? 4.486 -8.066 -2.653 1.00 98.12 112 THR A N 1
ATOM 940 C CA . THR A 1 112 ? 3.443 -7.456 -3.495 1.00 98.12 112 THR A CA 1
ATOM 941 C C . THR A 1 112 ? 2.940 -6.136 -2.904 1.00 98.12 112 THR A C 1
ATOM 943 O O . THR A 1 112 ? 2.749 -5.172 -3.648 1.00 98.12 112 THR A O 1
ATOM 946 N N . TYR A 1 113 ? 2.818 -6.040 -1.574 1.00 98.38 113 TYR A N 1
ATOM 947 C CA . TYR A 1 113 ? 2.452 -4.801 -0.881 1.00 98.38 113 TYR A CA 1
ATOM 948 C C . TYR A 1 113 ? 3.537 -3.723 -1.022 1.00 98.38 113 TYR A C 1
ATOM 950 O O . TYR A 1 113 ? 3.233 -2.581 -1.366 1.00 98.38 113 TYR A O 1
ATOM 958 N N . ALA A 1 114 ? 4.814 -4.078 -0.825 1.00 98.25 114 ALA A N 1
ATOM 959 C CA . ALA A 1 114 ? 5.943 -3.156 -0.979 1.00 98.25 114 ALA A CA 1
ATOM 960 C C . ALA A 1 114 ? 6.036 -2.577 -2.403 1.00 98.25 114 ALA A C 1
ATOM 962 O O . ALA A 1 114 ? 6.170 -1.361 -2.578 1.00 98.25 114 ALA A O 1
ATOM 963 N N . VAL A 1 115 ? 5.895 -3.430 -3.424 1.00 98.19 115 VAL A N 1
ATOM 964 C CA . VAL A 1 115 ? 5.878 -3.002 -4.831 1.00 98.19 115 VAL A CA 1
ATOM 965 C C . VAL A 1 115 ? 4.702 -2.057 -5.094 1.00 98.19 115 VAL A C 1
ATOM 967 O O . VAL A 1 115 ? 4.879 -0.996 -5.7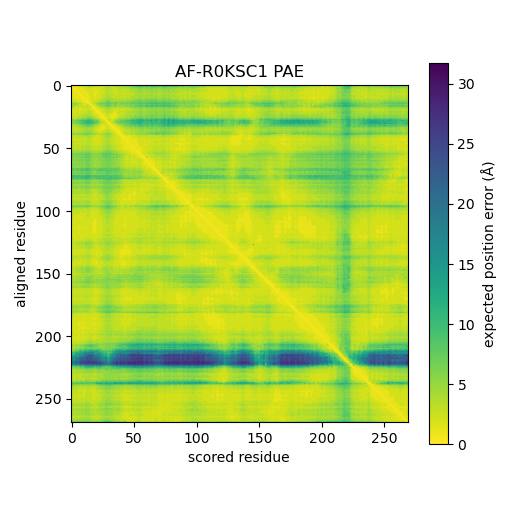01 1.00 98.19 115 VAL A O 1
ATOM 970 N N . MET A 1 116 ? 3.505 -2.403 -4.607 1.00 97.56 116 MET A N 1
ATOM 971 C CA . MET A 1 116 ? 2.313 -1.569 -4.774 1.00 97.56 116 MET A CA 1
ATOM 972 C C . MET A 1 116 ? 2.403 -0.230 -4.039 1.00 97.56 116 MET A C 1
ATOM 974 O O . MET A 1 116 ? 1.855 0.753 -4.539 1.00 97.56 11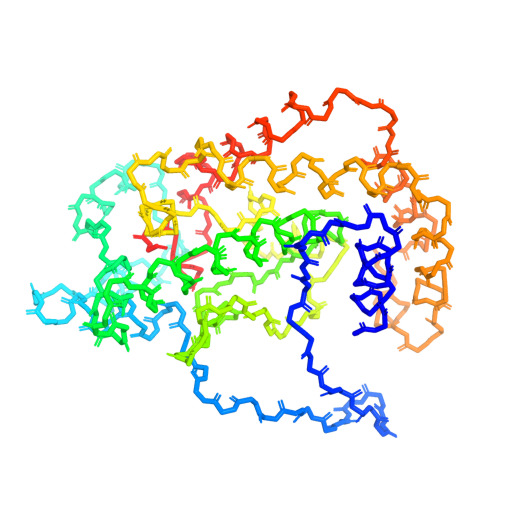6 MET A O 1
ATOM 978 N N . ASN A 1 117 ? 3.124 -0.144 -2.919 1.00 97.75 117 ASN A N 1
ATOM 979 C CA . ASN A 1 117 ? 3.365 1.120 -2.221 1.00 97.75 117 ASN A CA 1
ATOM 980 C C . ASN A 1 117 ? 4.252 2.067 -3.033 1.00 97.75 117 ASN A C 1
ATOM 982 O O . ASN A 1 117 ? 3.905 3.240 -3.169 1.00 97.75 117 ASN A O 1
ATOM 986 N N . ILE A 1 118 ? 5.346 1.579 -3.636 1.00 97.94 118 ILE A N 1
ATOM 987 C CA . ILE A 1 118 ? 6.174 2.407 -4.533 1.00 97.94 118 ILE A CA 1
ATOM 988 C C . ILE A 1 118 ? 5.387 2.813 -5.780 1.00 97.94 118 ILE A C 1
ATOM 990 O O . ILE A 1 118 ? 5.394 3.986 -6.157 1.00 97.94 118 ILE A O 1
ATOM 994 N N . MET A 1 119 ? 4.669 1.870 -6.394 1.00 96.38 119 MET A N 1
ATOM 995 C CA . MET A 1 119 ? 3.849 2.133 -7.576 1.00 96.38 119 MET A CA 1
ATOM 996 C C . MET A 1 119 ? 2.746 3.164 -7.283 1.00 96.38 119 MET A C 1
ATOM 998 O O . MET A 1 119 ? 2.570 4.131 -8.027 1.00 96.38 119 MET A O 1
ATOM 1002 N N . GLY A 1 120 ? 2.032 2.991 -6.170 1.00 95.50 120 GLY A N 1
ATOM 1003 C CA . GLY A 1 120 ? 0.987 3.898 -5.711 1.00 95.50 120 GLY A CA 1
ATOM 1004 C C . GLY A 1 120 ? 1.537 5.279 -5.370 1.00 95.50 120 GLY A C 1
ATOM 1005 O O . GLY A 1 120 ? 1.005 6.280 -5.852 1.00 95.50 120 GLY A O 1
ATOM 1006 N N . TRP A 1 121 ? 2.653 5.344 -4.639 1.00 96.56 121 TRP A N 1
ATOM 1007 C CA . TRP A 1 121 ? 3.341 6.601 -4.360 1.00 96.56 121 TRP A CA 1
ATOM 1008 C C . TRP A 1 121 ? 3.762 7.308 -5.648 1.00 96.56 121 TRP A C 1
ATOM 1010 O O . TRP A 1 121 ? 3.491 8.498 -5.791 1.00 96.56 121 TRP A O 1
ATOM 1020 N N . PHE A 1 122 ? 4.385 6.607 -6.599 1.00 95.62 122 PHE A N 1
ATOM 1021 C CA . PHE A 1 122 ? 4.823 7.190 -7.866 1.00 95.62 122 PHE A CA 1
ATOM 1022 C C . PHE A 1 122 ? 3.635 7.787 -8.631 1.00 95.62 122 PHE A C 1
ATOM 1024 O O . PHE A 1 122 ? 3.629 8.988 -8.924 1.00 95.62 122 PHE A O 1
ATOM 1031 N N . MET A 1 123 ? 2.583 6.990 -8.834 1.00 92.94 123 MET A N 1
ATOM 1032 C CA . MET A 1 123 ? 1.364 7.408 -9.532 1.00 92.94 123 MET A CA 1
ATOM 1033 C C . MET A 1 123 ? 0.551 8.461 -8.770 1.00 92.94 123 MET A C 1
ATOM 1035 O O . MET A 1 123 ? -0.308 9.108 -9.367 1.00 92.94 123 MET A O 1
ATOM 1039 N N . GLY A 1 124 ? 0.798 8.657 -7.471 1.00 92.38 124 GLY A N 1
ATOM 1040 C CA . GLY A 1 124 ? -0.059 9.479 -6.615 1.00 92.38 124 GLY A CA 1
ATOM 1041 C C . GLY A 1 124 ? -1.457 8.873 -6.483 1.00 92.38 124 GLY A C 1
ATOM 1042 O O . GLY A 1 124 ? -2.447 9.592 -6.631 1.00 92.38 124 GLY A O 1
ATOM 1043 N N . LEU A 1 125 ? -1.506 7.550 -6.308 1.00 93.56 125 LEU A N 1
ATOM 1044 C CA . LEU A 1 125 ? -2.713 6.752 -6.133 1.00 93.56 125 LEU A CA 1
ATOM 1045 C C . LEU A 1 125 ? -3.294 6.984 -4.735 1.00 93.56 125 LEU A C 1
ATOM 1047 O O . LEU A 1 125 ? -2.655 6.672 -3.733 1.00 93.56 125 LEU A O 1
ATOM 1051 N N . GLY A 1 126 ? -4.519 7.487 -4.683 1.00 91.81 126 GLY A N 1
ATOM 1052 C CA . GLY A 1 126 ? -5.306 7.647 -3.471 1.00 91.81 126 GLY A CA 1
ATOM 1053 C C . GLY A 1 126 ? -6.530 6.741 -3.435 1.00 91.81 126 GLY A C 1
ATOM 1054 O O . GLY A 1 126 ? -6.618 5.754 -4.167 1.00 91.81 126 GLY A O 1
ATOM 1055 N N . ASP A 1 127 ? -7.473 7.053 -2.553 1.00 93.62 127 ASP A N 1
ATOM 1056 C CA . ASP A 1 127 ? -8.666 6.239 -2.286 1.00 93.62 127 ASP A CA 1
ATOM 1057 C C . ASP A 1 127 ? -8.307 4.808 -1.846 1.00 93.62 127 ASP A C 1
ATOM 1059 O O . ASP A 1 127 ? -8.902 3.805 -2.242 1.00 93.62 127 ASP A O 1
ATOM 1063 N N . ARG A 1 128 ? -7.235 4.700 -1.051 1.00 95.44 128 ARG A N 1
ATOM 1064 C CA . ARG A 1 128 ? -6.690 3.430 -0.535 1.00 95.44 128 ARG A CA 1
ATOM 1065 C C . ARG A 1 128 ? -7.319 3.054 0.811 1.00 95.44 128 ARG A C 1
ATOM 1067 O O . ARG A 1 128 ? -6.622 2.710 1.771 1.00 95.44 128 ARG A O 1
ATOM 1074 N N . HIS A 1 129 ? -8.643 3.169 0.907 1.00 95.38 129 HIS A N 1
ATOM 1075 C CA . HIS A 1 129 ? -9.372 2.672 2.071 1.00 95.38 129 HIS A CA 1
ATOM 1076 C C . HIS A 1 129 ? -9.342 1.138 2.109 1.00 95.38 129 HIS A C 1
ATOM 1078 O O . HIS A 1 129 ? -9.068 0.467 1.117 1.00 95.38 129 HIS A O 1
ATOM 1084 N N . ALA A 1 130 ? -9.658 0.568 3.270 1.00 96.12 130 ALA A N 1
ATOM 1085 C CA . ALA A 1 130 ? -9.508 -0.862 3.537 1.00 96.12 130 ALA A CA 1
ATOM 1086 C C . ALA A 1 130 ? -10.415 -1.799 2.701 1.00 96.12 130 ALA A C 1
ATOM 1088 O O . ALA A 1 130 ? -10.278 -3.012 2.812 1.00 96.12 130 ALA A O 1
ATOM 1089 N N . ASP A 1 131 ? -11.329 -1.273 1.878 1.00 96.25 131 ASP A N 1
ATOM 1090 C CA . ASP A 1 131 ? -12.103 -2.089 0.923 1.00 96.25 131 ASP A CA 1
ATOM 1091 C C . ASP A 1 131 ? -11.384 -2.243 -0.432 1.00 96.25 131 ASP A C 1
ATOM 1093 O O . ASP A 1 131 ? -11.566 -3.259 -1.094 1.00 96.25 131 ASP A O 1
ATOM 1097 N N . ASN A 1 132 ? -10.516 -1.292 -0.805 1.00 96.31 132 ASN A N 1
ATOM 1098 C CA . ASN A 1 132 ? -9.802 -1.284 -2.091 1.00 96.31 132 ASN A CA 1
ATOM 1099 C C . ASN A 1 132 ? -8.444 -2.003 -2.050 1.00 96.31 132 ASN A C 1
ATOM 1101 O O . ASN A 1 132 ? -7.740 -2.064 -3.060 1.00 96.31 132 ASN A O 1
ATOM 1105 N N . ILE A 1 133 ? -8.063 -2.521 -0.882 1.00 97.81 133 ILE A N 1
ATOM 1106 C CA . ILE A 1 133 ? -6.865 -3.333 -0.671 1.00 97.81 133 ILE A CA 1
ATOM 1107 C C . ILE A 1 133 ? -7.344 -4.720 -0.262 1.00 97.81 133 ILE A C 1
ATOM 1109 O O . ILE A 1 133 ? -7.943 -4.885 0.806 1.00 97.81 133 ILE A O 1
ATOM 1113 N N . LEU A 1 134 ? -7.109 -5.690 -1.137 1.00 97.94 134 LEU A N 1
ATOM 1114 C CA . LEU A 1 134 ? -7.550 -7.066 -0.983 1.00 97.94 134 LEU A CA 1
ATOM 1115 C C . LEU A 1 134 ? -6.361 -8.015 -0.938 1.00 97.94 134 LEU A C 1
ATOM 1117 O O . LEU A 1 134 ? -5.279 -7.696 -1.430 1.00 97.94 134 LEU A O 1
ATOM 1121 N N . PHE A 1 135 ? -6.595 -9.189 -0.365 1.00 98.12 135 PHE A N 1
ATOM 1122 C CA . PHE A 1 135 ? -5.603 -10.243 -0.227 1.00 98.12 135 PHE A CA 1
ATOM 1123 C C . PHE A 1 135 ? -6.141 -11.553 -0.781 1.00 98.12 135 PHE A C 1
ATOM 1125 O O . PHE A 1 135 ? -7.281 -11.926 -0.490 1.00 98.12 135 PHE A O 1
ATOM 1132 N N . ASP A 1 136 ? -5.321 -12.235 -1.574 1.00 97.19 136 ASP A N 1
ATOM 1133 C CA . ASP A 1 136 ? -5.639 -13.545 -2.134 1.00 97.19 136 ASP A CA 1
ATOM 1134 C C . ASP A 1 136 ? -5.469 -14.629 -1.063 1.00 97.19 136 ASP A C 1
ATOM 1136 O O . ASP A 1 136 ? -4.374 -14.850 -0.540 1.00 97.19 136 ASP A O 1
ATOM 1140 N N . ILE A 1 137 ? -6.560 -15.318 -0.733 1.00 96.00 137 ILE A N 1
ATOM 1141 C CA . ILE A 1 137 ? -6.585 -16.395 0.265 1.00 96.00 137 ILE A CA 1
ATOM 1142 C C . ILE A 1 137 ? -5.710 -17.601 -0.108 1.00 96.00 137 ILE A C 1
ATOM 1144 O O . ILE A 1 137 ? -5.329 -18.369 0.772 1.00 96.00 137 ILE A O 1
ATOM 1148 N N . ASN A 1 138 ? -5.387 -17.783 -1.389 1.00 94.62 138 ASN A N 1
ATOM 1149 C CA . ASN A 1 138 ? -4.671 -18.962 -1.872 1.00 94.62 138 ASN A CA 1
ATOM 1150 C C . ASN A 1 138 ? -3.154 -18.779 -1.847 1.00 94.62 138 ASN A C 1
ATOM 1152 O O . ASN A 1 138 ? -2.424 -19.746 -1.636 1.00 94.62 138 ASN A O 1
ATOM 1156 N N . VAL A 1 139 ? -2.676 -17.553 -2.085 1.00 95.38 139 VAL A N 1
ATOM 1157 C CA . VAL A 1 139 ? -1.238 -17.266 -2.246 1.00 95.38 139 VAL A CA 1
ATOM 1158 C C . VAL A 1 139 ? -0.724 -16.120 -1.381 1.00 95.38 139 VAL A C 1
ATOM 1160 O O . VAL A 1 139 ? 0.488 -15.967 -1.270 1.00 95.38 139 VAL A O 1
ATOM 1163 N N . GLY A 1 140 ? -1.605 -15.338 -0.753 1.00 96.44 140 GLY A N 1
ATOM 1164 C CA . GLY A 1 140 ? -1.243 -14.208 0.106 1.00 96.44 140 GLY A CA 1
ATOM 1165 C C . GLY A 1 140 ? -0.940 -12.905 -0.635 1.00 96.44 140 GLY A C 1
ATOM 1166 O O . GLY A 1 140 ? -0.544 -11.935 0.001 1.00 96.44 140 GLY A O 1
ATOM 1167 N N . ASP A 1 141 ? -1.124 -12.849 -1.954 1.00 97.50 141 ASP A N 1
ATOM 1168 C CA . ASP A 1 141 ? -0.843 -11.652 -2.751 1.00 97.50 141 ASP A CA 1
ATOM 1169 C C . ASP A 1 141 ? -1.732 -10.474 -2.357 1.00 97.50 141 ASP A C 1
ATOM 1171 O O . ASP A 1 141 ? -2.932 -10.623 -2.121 1.00 97.50 141 ASP A O 1
ATOM 1175 N N . THR A 1 142 ? -1.150 -9.278 -2.381 1.00 97.69 142 THR A N 1
ATOM 1176 C CA . THR A 1 142 ? -1.888 -8.020 -2.276 1.00 97.69 142 THR A CA 1
ATOM 1177 C C . THR A 1 142 ? -2.419 -7.605 -3.645 1.00 97.69 142 THR A C 1
ATOM 1179 O O . THR A 1 142 ? -1.662 -7.494 -4.612 1.00 97.69 142 THR A O 1
ATOM 1182 N N . VAL A 1 143 ? -3.710 -7.277 -3.712 1.00 96.88 143 VAL A N 1
ATOM 1183 C CA . VAL A 1 143 ? -4.386 -6.768 -4.909 1.00 96.88 143 VAL A CA 1
ATOM 1184 C C . VAL A 1 143 ? -5.046 -5.430 -4.599 1.00 96.88 143 VAL A C 1
ATOM 1186 O O . VAL A 1 143 ? -5.904 -5.327 -3.724 1.00 96.88 143 VAL A O 1
ATOM 1189 N N . HIS A 1 144 ? -4.654 -4.385 -5.330 1.00 95.94 144 HIS A N 1
ATOM 1190 C CA . HIS A 1 144 ? -5.324 -3.086 -5.266 1.00 95.94 144 HIS A CA 1
ATOM 1191 C C . HIS A 1 144 ? -6.358 -2.983 -6.386 1.00 95.94 144 HIS A C 1
ATOM 1193 O O . HIS A 1 144 ? -6.026 -3.139 -7.564 1.00 95.94 144 HIS A O 1
ATOM 1199 N N . VAL A 1 145 ? -7.593 -2.648 -6.027 1.00 94.00 145 VAL A N 1
ATOM 1200 C CA . VAL A 1 145 ? -8.684 -2.401 -6.983 1.00 94.00 145 VAL A CA 1
ATOM 1201 C C . VAL A 1 145 ? -9.049 -0.919 -7.025 1.00 94.00 145 VAL A C 1
ATOM 1203 O O . VAL A 1 145 ? -8.502 -0.119 -6.262 1.00 94.00 145 VAL A O 1
ATOM 1206 N N . ASP A 1 146 ? -9.919 -0.556 -7.967 1.00 88.94 146 ASP A N 1
ATOM 1207 C CA . ASP A 1 146 ? -10.421 0.809 -8.168 1.00 88.94 146 ASP A CA 1
ATOM 1208 C C . ASP A 1 146 ? -9.296 1.856 -8.263 1.00 88.94 146 ASP A C 1
ATOM 1210 O O . ASP A 1 146 ? -9.091 2.684 -7.382 1.00 88.94 146 ASP A O 1
ATOM 1214 N N . LEU A 1 147 ? -8.485 1.796 -9.322 1.00 88.88 147 LEU A N 1
ATOM 1215 C CA . LEU A 1 147 ? -7.303 2.655 -9.492 1.00 88.88 147 LEU A CA 1
ATOM 1216 C C . LEU A 1 147 ? -7.626 4.032 -10.102 1.00 88.88 147 LEU A C 1
ATOM 1218 O O . LEU A 1 147 ? -6.775 4.625 -10.760 1.00 88.88 147 LEU A O 1
ATOM 1222 N N . ASN A 1 148 ? -8.845 4.541 -9.919 1.00 84.88 148 ASN A N 1
ATOM 1223 C CA . ASN A 1 148 ? -9.302 5.765 -10.583 1.00 84.88 148 ASN A CA 1
ATOM 1224 C C . ASN A 1 148 ? -8.718 7.045 -9.958 1.00 84.88 148 ASN A C 1
ATOM 1226 O O . ASN A 1 148 ? -8.484 8.040 -10.645 1.00 84.88 148 ASN A O 1
ATOM 1230 N N . CYS A 1 149 ? -8.449 7.037 -8.650 1.00 86.12 149 CYS A N 1
ATOM 1231 C CA . CYS A 1 149 ? -7.942 8.208 -7.934 1.00 86.12 149 CYS A CA 1
ATOM 1232 C C . CYS A 1 149 ? -6.413 8.331 -8.056 1.00 86.12 149 CYS A C 1
ATOM 1234 O O . CYS A 1 149 ? -5.683 7.986 -7.136 1.00 86.12 149 CYS A O 1
ATOM 1236 N N . ILE A 1 150 ? -5.907 8.818 -9.187 1.00 89.56 150 ILE A N 1
ATOM 1237 C CA . ILE A 1 150 ? -4.460 8.924 -9.473 1.00 89.56 150 ILE A CA 1
ATOM 1238 C C . ILE A 1 150 ? -3.987 10.375 -9.608 1.00 89.56 150 ILE A C 1
ATOM 1240 O O . ILE A 1 150 ? -4.780 11.320 -9.580 1.00 89.56 150 ILE A O 1
ATOM 1244 N N . PHE A 1 151 ? -2.675 10.565 -9.753 1.00 88.44 151 PHE A N 1
ATOM 1245 C CA . PHE A 1 151 ? -2.012 11.855 -9.959 1.00 88.44 151 PHE A CA 1
ATOM 1246 C C . PHE A 1 151 ? -2.352 12.904 -8.901 1.00 88.44 151 PHE A C 1
ATOM 1248 O O . PHE A 1 151 ? -2.582 14.083 -9.213 1.00 88.44 151 PHE A O 1
ATOM 1255 N N . GLU A 1 152 ? -2.331 12.477 -7.636 1.00 87.06 152 GLU A N 1
ATOM 1256 C CA . GLU A 1 152 ? -2.554 13.327 -6.462 1.00 87.06 152 GLU A CA 1
ATOM 1257 C C . GLU A 1 152 ? -3.986 13.876 -6.374 1.00 87.06 152 GLU A C 1
ATOM 1259 O O . GLU A 1 152 ? -4.226 14.901 -5.731 1.00 87.06 152 GLU A O 1
ATOM 1264 N N . SER A 1 153 ? -4.953 13.230 -7.035 1.00 85.75 153 SER A N 1
ATOM 1265 C CA . SER A 1 153 ? -6.356 13.664 -7.008 1.00 85.75 153 SER A CA 1
ATOM 1266 C C . SER A 1 153 ? -6.968 13.554 -5.609 1.00 85.75 153 SER A C 1
ATOM 1268 O O . SER A 1 153 ? -7.787 14.395 -5.235 1.00 85.75 153 SER A O 1
ATOM 1270 N N . SER A 1 154 ? -6.506 12.611 -4.781 1.00 86.69 154 SER A N 1
ATOM 1271 C CA . SER A 1 154 ? -6.969 12.459 -3.396 1.00 86.69 154 SER A CA 1
ATOM 1272 C C . SER A 1 154 ? -6.633 13.653 -2.498 1.00 86.69 154 SER A C 1
ATOM 1274 O O . SER A 1 154 ? -7.365 13.940 -1.550 1.00 86.69 154 SER A O 1
ATOM 1276 N N . LYS A 1 155 ? -5.590 14.429 -2.826 1.00 87.56 155 LYS A N 1
ATOM 1277 C CA . LYS A 1 155 ? -5.235 15.667 -2.106 1.00 87.56 155 LYS A CA 1
ATOM 1278 C C . LYS A 1 155 ? -6.227 16.810 -2.340 1.00 87.56 155 LYS A C 1
ATOM 1280 O O . LYS A 1 155 ? -6.191 17.796 -1.609 1.00 87.56 155 LYS A O 1
ATOM 1285 N N . LYS A 1 156 ? -7.101 16.696 -3.345 1.00 85.62 156 LYS A N 1
ATOM 1286 C CA . LYS A 1 156 ? -8.144 17.687 -3.662 1.00 85.62 156 LYS A CA 1
ATOM 1287 C C . LYS A 1 156 ? -9.503 17.361 -3.037 1.00 85.62 156 LYS A C 1
ATOM 1289 O O . LYS A 1 156 ? -10.431 18.158 -3.157 1.00 85.62 156 LYS A O 1
ATOM 1294 N N . LEU A 1 157 ? -9.648 16.195 -2.408 1.00 87.81 157 LEU A N 1
ATOM 1295 C CA . LEU A 1 157 ? -10.892 15.815 -1.747 1.00 87.81 157 LEU A CA 1
ATOM 1296 C C . LEU A 1 157 ? -11.226 16.796 -0.617 1.00 87.81 157 LEU A C 1
ATOM 1298 O O . LEU A 1 157 ? -10.343 17.408 -0.019 1.00 87.81 157 LEU A O 1
ATOM 1302 N N . SER A 1 158 ? -12.517 16.897 -0.279 1.00 89.44 158 SER A N 1
ATOM 1303 C CA . SER A 1 158 ? -12.987 17.745 0.833 1.00 89.44 158 SER A CA 1
ATOM 1304 C C . SER A 1 158 ? -12.251 17.465 2.149 1.00 89.44 158 SER A C 1
ATOM 1306 O O . SER A 1 158 ? -11.998 18.373 2.940 1.00 89.44 158 SER A O 1
ATOM 1308 N N . ILE A 1 159 ? -11.885 16.201 2.363 1.00 92.12 159 ILE A N 1
ATOM 1309 C CA . ILE A 1 159 ? -10.932 15.770 3.375 1.00 92.12 159 ILE A CA 1
ATOM 1310 C C . ILE A 1 159 ? -9.786 15.094 2.619 1.00 92.12 159 ILE A C 1
ATOM 1312 O O . ILE A 1 159 ? -9.988 13.988 2.119 1.00 92.12 159 ILE A O 1
ATOM 1316 N N . PRO A 1 160 ? -8.622 15.750 2.495 1.00 93.19 160 PRO A N 1
ATOM 1317 C CA . PRO A 1 160 ? -7.526 15.229 1.696 1.00 93.19 160 PRO A CA 1
ATOM 1318 C C . PRO A 1 160 ? -6.864 14.031 2.373 1.00 93.19 160 PRO A C 1
ATOM 1320 O O . PRO A 1 160 ? -6.712 14.007 3.598 1.00 93.19 160 PRO A O 1
ATOM 1323 N N . GLU A 1 161 ? -6.412 13.076 1.565 1.00 93.81 161 GLU A N 1
ATOM 1324 C CA . GLU A 1 161 ? -5.511 12.024 2.031 1.00 93.81 161 GLU A CA 1
ATOM 1325 C C . GLU A 1 161 ? -4.107 12.604 2.269 1.00 93.81 161 GLU A C 1
ATOM 1327 O O . GLU A 1 161 ? -3.566 13.325 1.428 1.00 93.81 161 GLU A O 1
ATOM 1332 N N . ARG A 1 162 ? -3.536 12.328 3.448 1.00 93.56 162 ARG A N 1
ATOM 1333 C CA . ARG A 1 162 ? -2.277 12.922 3.940 1.00 93.56 162 ARG A CA 1
ATOM 1334 C C . ARG A 1 162 ? -1.118 11.933 4.055 1.00 93.56 162 ARG A C 1
ATOM 1336 O O . ARG A 1 162 ? -0.110 12.257 4.666 1.00 93.56 162 ARG A O 1
ATOM 1343 N N . VAL A 1 163 ? -1.282 10.733 3.514 1.00 96.00 163 VAL A N 1
ATOM 1344 C CA . VAL A 1 163 ? -0.264 9.680 3.522 1.00 96.00 163 VAL A CA 1
ATOM 1345 C C . VAL A 1 163 ? 0.082 9.300 2.082 1.00 96.00 163 VAL A C 1
ATOM 1347 O O . VAL A 1 163 ? -0.804 9.355 1.226 1.00 96.00 163 VAL A O 1
ATOM 1350 N N . PRO A 1 164 ? 1.335 8.915 1.783 1.00 95.75 164 PRO A N 1
ATOM 1351 C CA . PRO A 1 164 ? 1.729 8.502 0.436 1.00 95.75 164 PRO A CA 1
ATOM 1352 C C . PRO A 1 164 ? 1.130 7.146 0.030 1.00 95.75 164 PRO A C 1
ATOM 1354 O O . PRO A 1 164 ? 0.940 6.893 -1.156 1.00 95.75 164 PRO A O 1
ATOM 1357 N N . PHE A 1 165 ? 0.836 6.283 1.004 1.00 97.38 165 PHE A N 1
ATOM 1358 C CA . PHE A 1 165 ? 0.159 4.994 0.857 1.00 97.38 165 PHE A CA 1
ATOM 1359 C C . PHE A 1 165 ? -0.355 4.531 2.228 1.00 97.38 165 PHE A C 1
ATOM 1361 O O . PHE A 1 165 ? -0.071 5.149 3.257 1.00 97.38 165 PHE A O 1
ATOM 1368 N N . ARG A 1 166 ? -1.136 3.446 2.263 1.00 97.88 166 ARG A N 1
ATOM 1369 C CA . ARG A 1 166 ? -1.655 2.885 3.515 1.00 97.88 166 ARG A CA 1
ATOM 1370 C C . ARG A 1 166 ? -0.567 2.082 4.231 1.00 97.88 166 ARG A C 1
ATOM 1372 O O . ARG A 1 166 ? -0.190 1.015 3.757 1.00 97.88 166 ARG A O 1
ATOM 1379 N N . LEU A 1 167 ? -0.124 2.548 5.397 1.00 97.69 167 LEU A N 1
ATOM 1380 C CA . LEU A 1 167 ? 0.821 1.829 6.258 1.00 97.69 167 LEU A CA 1
ATOM 1381 C C . LEU A 1 167 ? 0.368 1.910 7.726 1.00 97.69 167 LEU A C 1
ATOM 1383 O O . LEU A 1 167 ? 0.927 2.643 8.537 1.00 97.69 167 LEU A O 1
ATOM 1387 N N . THR A 1 168 ? -0.719 1.206 8.039 1.00 97.31 168 THR A N 1
ATOM 1388 C CA . THR A 1 168 ? -1.337 1.174 9.376 1.00 97.31 168 THR A CA 1
ATOM 1389 C C . THR A 1 168 ? -0.771 0.037 10.225 1.00 97.31 168 THR A C 1
ATOM 1391 O O . THR A 1 168 ? -0.058 -0.836 9.730 1.00 97.31 168 THR A O 1
ATOM 1394 N N . GLN A 1 169 ? -1.094 0.007 11.517 1.00 96.81 169 GLN A N 1
ATOM 1395 C CA . GLN A 1 169 ? -0.513 -0.970 12.435 1.00 96.81 169 GLN A CA 1
ATOM 1396 C C . GLN A 1 169 ? -0.880 -2.425 12.105 1.00 96.81 169 GLN A C 1
ATOM 1398 O O . GLN A 1 169 ? -0.040 -3.294 12.310 1.00 96.81 169 GLN A O 1
ATOM 1403 N N . ASN A 1 170 ? -2.075 -2.714 11.560 1.00 97.38 170 ASN A N 1
ATOM 1404 C CA . ASN A 1 170 ? -2.386 -4.082 11.117 1.00 97.38 170 ASN A CA 1
ATOM 1405 C C . ASN A 1 170 ? -1.528 -4.506 9.924 1.00 97.38 170 ASN A C 1
ATOM 1407 O O . ASN A 1 170 ? -1.120 -5.660 9.850 1.00 97.38 170 ASN A O 1
ATOM 1411 N N . VAL A 1 171 ? -1.268 -3.580 8.999 1.00 97.94 171 VAL A N 1
ATOM 1412 C CA . VAL A 1 171 ? -0.446 -3.837 7.811 1.00 97.94 171 VAL A CA 1
ATOM 1413 C C . VAL A 1 171 ? 0.997 -4.128 8.224 1.00 97.94 171 VAL A C 1
ATOM 1415 O O . VAL A 1 171 ? 1.557 -5.137 7.800 1.00 97.94 171 VAL A O 1
ATOM 1418 N N . ILE A 1 172 ? 1.568 -3.279 9.087 1.00 97.81 172 ILE A N 1
ATOM 1419 C CA . ILE A 1 172 ? 2.960 -3.401 9.548 1.00 97.81 172 ILE A CA 1
ATOM 1420 C C . ILE A 1 172 ? 3.172 -4.709 10.312 1.00 97.81 172 ILE A C 1
ATOM 1422 O O . ILE A 1 172 ? 4.120 -5.439 10.042 1.00 97.81 172 ILE A O 1
ATOM 1426 N N . ASP A 1 173 ? 2.277 -5.019 11.247 1.00 97.56 173 ASP A N 1
ATOM 1427 C CA . ASP A 1 173 ? 2.374 -6.215 12.085 1.00 97.56 173 ASP A CA 1
ATOM 1428 C C . ASP A 1 173 ? 2.291 -7.514 11.261 1.00 97.56 173 ASP A C 1
ATOM 1430 O O . ASP A 1 173 ? 3.002 -8.485 11.526 1.00 97.56 173 ASP A O 1
ATOM 1434 N N . ALA A 1 174 ? 1.503 -7.512 10.181 1.00 97.19 174 ALA A N 1
ATOM 1435 C CA . ALA A 1 174 ? 1.379 -8.665 9.295 1.00 97.19 174 ALA A CA 1
ATOM 1436 C C . ALA A 1 174 ? 2.639 -8.959 8.457 1.00 97.19 174 ALA A C 1
ATOM 1438 O O . ALA A 1 174 ? 2.769 -10.077 7.955 1.00 97.19 174 ALA A O 1
ATOM 1439 N N . PHE A 1 175 ? 3.594 -8.024 8.328 1.00 97.25 175 PHE A N 1
ATOM 1440 C CA . PHE A 1 175 ? 4.899 -8.322 7.711 1.00 97.25 175 PHE A CA 1
ATOM 1441 C C . PHE A 1 175 ? 5.714 -9.317 8.555 1.00 97.25 175 PHE A C 1
ATOM 1443 O O . PHE A 1 175 ? 6.576 -10.037 8.044 1.00 97.25 175 PHE A O 1
ATOM 1450 N N . GLY A 1 176 ? 5.393 -9.424 9.845 1.00 94.38 176 GLY A N 1
ATOM 1451 C CA . GLY A 1 176 ? 6.034 -10.308 10.804 1.00 94.38 176 GLY A CA 1
ATOM 1452 C C . GLY A 1 176 ? 6.856 -9.539 11.830 1.00 94.38 176 GLY A C 1
ATOM 1453 O O . GLY A 1 176 ? 6.750 -8.328 11.973 1.00 94.38 176 GLY A O 1
ATOM 1454 N N . VAL A 1 177 ? 7.707 -10.268 12.551 1.00 93.75 177 VAL A N 1
ATOM 1455 C CA . VAL A 1 177 ? 8.410 -9.758 13.744 1.00 93.75 177 VAL A CA 1
ATOM 1456 C C . VAL A 1 177 ? 9.328 -8.567 13.445 1.00 93.75 177 VAL A C 1
ATOM 1458 O O . VAL A 1 177 ? 9.509 -7.714 14.304 1.00 93.75 177 VAL A O 1
ATOM 1461 N N . LEU A 1 178 ? 9.889 -8.496 12.234 1.00 94.38 178 LEU A N 1
ATOM 1462 C CA . LEU A 1 178 ? 10.757 -7.390 11.814 1.00 94.38 178 LEU A CA 1
ATOM 1463 C C . LEU A 1 178 ? 9.972 -6.133 11.392 1.00 94.38 178 LEU A C 1
ATOM 1465 O O . LEU A 1 178 ? 10.555 -5.060 11.252 1.00 94.38 178 LEU A O 1
ATOM 1469 N N . GLY A 1 179 ? 8.654 -6.241 11.192 1.00 94.75 179 GLY A N 1
ATOM 1470 C CA . GLY A 1 179 ? 7.814 -5.142 10.728 1.00 94.75 179 GLY A CA 1
ATOM 1471 C C . GLY A 1 179 ? 8.308 -4.566 9.400 1.00 94.75 179 GLY A C 1
ATOM 1472 O O . GLY A 1 179 ? 8.257 -5.228 8.367 1.00 94.75 179 GLY A O 1
ATOM 1473 N N . LEU A 1 180 ? 8.771 -3.314 9.430 1.00 95.62 180 LEU A N 1
ATOM 1474 C CA . LEU A 1 180 ? 9.286 -2.621 8.246 1.00 95.62 180 LEU A CA 1
ATOM 1475 C C . LEU A 1 180 ? 10.687 -3.096 7.842 1.00 95.62 180 LEU A C 1
ATOM 1477 O O . LEU A 1 180 ? 11.054 -2.994 6.669 1.00 95.62 180 LEU A O 1
ATOM 1481 N N . GLU A 1 181 ? 11.472 -3.601 8.789 1.00 93.94 181 GLU A N 1
ATOM 1482 C CA . GLU A 1 181 ? 12.835 -4.050 8.527 1.00 93.94 181 GLU A CA 1
ATOM 1483 C C . GLU A 1 181 ? 12.843 -5.390 7.771 1.00 93.94 181 GLU A C 1
ATOM 1485 O O . GLU A 1 181 ? 11.968 -6.242 7.931 1.00 93.94 181 GLU A O 1
ATOM 1490 N N . GLY A 1 182 ? 13.852 -5.597 6.922 1.00 93.88 182 GLY A N 1
ATOM 1491 C CA . GLY A 1 182 ? 13.996 -6.823 6.134 1.00 93.88 182 GLY A CA 1
ATOM 1492 C C . GLY A 1 182 ? 13.258 -6.771 4.795 1.00 93.88 182 GLY A C 1
ATOM 1493 O O . GLY A 1 182 ? 13.445 -5.838 4.014 1.00 93.88 182 GLY A O 1
ATOM 1494 N N . THR A 1 183 ? 12.457 -7.801 4.492 1.00 96.00 183 THR A N 1
ATOM 1495 C CA . THR A 1 183 ? 11.895 -8.031 3.147 1.00 96.00 183 THR A CA 1
ATOM 1496 C C . THR A 1 183 ? 11.106 -6.838 2.609 1.00 96.00 183 THR A C 1
ATOM 1498 O O . THR A 1 183 ? 11.254 -6.509 1.433 1.00 96.00 183 THR A O 1
ATOM 1501 N N . TYR A 1 184 ? 10.303 -6.173 3.448 1.00 97.69 184 TYR A N 1
ATOM 1502 C CA . TYR A 1 184 ? 9.487 -5.028 3.033 1.00 97.69 184 TYR A CA 1
ATOM 1503 C C . TYR A 1 184 ? 10.353 -3.869 2.516 1.00 97.69 184 TYR A C 1
ATOM 1505 O O . TYR A 1 184 ? 10.248 -3.494 1.346 1.00 97.69 184 TYR A O 1
ATOM 1513 N N . THR A 1 185 ? 11.252 -3.343 3.355 1.00 96.94 185 THR A N 1
ATOM 1514 C CA . THR A 1 185 ? 12.113 -2.207 2.985 1.00 96.94 185 THR A CA 1
ATOM 1515 C C . THR A 1 185 ? 13.074 -2.566 1.851 1.00 96.94 185 THR A C 1
ATOM 1517 O O . THR A 1 185 ? 13.229 -1.773 0.924 1.00 96.94 185 THR A O 1
ATOM 1520 N N . ASN A 1 186 ? 13.637 -3.780 1.842 1.00 96.88 186 ASN A N 1
ATOM 1521 C CA . ASN A 1 186 ? 14.491 -4.239 0.741 1.00 96.88 186 ASN A CA 1
ATOM 1522 C C . ASN A 1 186 ? 13.733 -4.242 -0.596 1.00 96.88 186 ASN A C 1
ATOM 1524 O O . ASN A 1 186 ? 14.228 -3.717 -1.590 1.00 96.88 186 ASN A O 1
ATOM 1528 N N . THR A 1 187 ? 12.497 -4.751 -0.607 1.00 97.62 187 THR A N 1
ATOM 1529 C CA . THR A 1 187 ? 11.663 -4.778 -1.819 1.00 97.62 187 THR A CA 1
ATOM 1530 C C . THR A 1 187 ? 11.277 -3.368 -2.273 1.00 97.62 187 THR A C 1
ATOM 1532 O O . THR A 1 187 ? 11.269 -3.093 -3.476 1.00 97.62 187 THR A O 1
ATOM 1535 N N . MET A 1 188 ? 10.993 -2.448 -1.343 1.00 97.88 188 MET A N 1
ATOM 1536 C CA . MET A 1 188 ? 10.744 -1.041 -1.683 1.00 97.88 188 MET A CA 1
ATOM 1537 C C . MET A 1 188 ? 11.972 -0.371 -2.303 1.00 97.88 188 MET A C 1
ATOM 1539 O O . MET A 1 188 ? 11.827 0.307 -3.322 1.00 97.88 188 MET A O 1
ATOM 1543 N N . ASN A 1 189 ? 13.161 -0.585 -1.732 1.00 97.44 189 ASN A N 1
ATOM 1544 C CA . ASN A 1 189 ? 14.415 -0.037 -2.252 1.00 97.44 189 ASN A CA 1
ATOM 1545 C C . ASN A 1 189 ? 14.692 -0.553 -3.669 1.00 97.44 189 ASN A C 1
ATOM 1547 O O . ASN A 1 189 ? 14.833 0.242 -4.597 1.00 97.44 189 ASN A O 1
ATOM 1551 N N . GLU A 1 190 ? 14.658 -1.873 -3.869 1.00 97.38 190 GLU A N 1
ATOM 1552 C CA . GLU A 1 190 ? 14.880 -2.496 -5.181 1.00 97.38 190 GLU A CA 1
ATOM 1553 C C . GLU A 1 190 ? 13.847 -2.031 -6.224 1.00 97.38 190 GLU A C 1
ATOM 1555 O O . GLU A 1 190 ? 14.181 -1.787 -7.388 1.00 97.38 190 GLU A O 1
ATOM 1560 N N . THR A 1 191 ? 12.587 -1.848 -5.813 1.00 97.56 191 THR A N 1
ATOM 1561 C CA . THR A 1 191 ? 11.536 -1.323 -6.695 1.00 97.56 191 THR A CA 1
ATOM 1562 C C . THR A 1 191 ? 11.785 0.141 -7.056 1.00 97.56 191 THR A C 1
ATOM 1564 O O . THR A 1 191 ? 11.664 0.512 -8.225 1.00 97.56 191 THR A O 1
ATOM 1567 N N . LEU A 1 192 ? 12.161 0.990 -6.097 1.00 97.25 192 LEU A N 1
ATOM 1568 C CA . LEU A 1 192 ? 12.439 2.401 -6.368 1.00 97.25 192 LEU A CA 1
ATOM 1569 C C . LEU A 1 192 ? 13.693 2.577 -7.241 1.00 97.25 192 LEU A C 1
ATOM 1571 O O . LEU A 1 192 ? 13.673 3.371 -8.184 1.00 97.25 192 LEU A O 1
ATOM 1575 N N . GLU A 1 193 ? 14.746 1.794 -7.004 1.00 96.75 193 GLU A N 1
ATOM 1576 C CA . GLU A 1 193 ? 15.932 1.739 -7.869 1.00 96.75 193 GLU A CA 1
ATOM 1577 C C . GLU A 1 193 ? 15.571 1.358 -9.304 1.00 96.75 193 GLU A C 1
ATOM 1579 O O . GLU A 1 193 ? 16.020 2.004 -10.259 1.00 96.75 193 GLU A O 1
ATOM 1584 N N . LEU A 1 194 ? 14.715 0.344 -9.473 1.00 96.62 194 LEU A N 1
ATOM 1585 C CA . LEU A 1 194 ? 14.220 -0.061 -10.785 1.00 96.62 194 LEU A CA 1
ATOM 1586 C C . LEU A 1 194 ? 13.500 1.099 -11.485 1.00 96.62 194 LE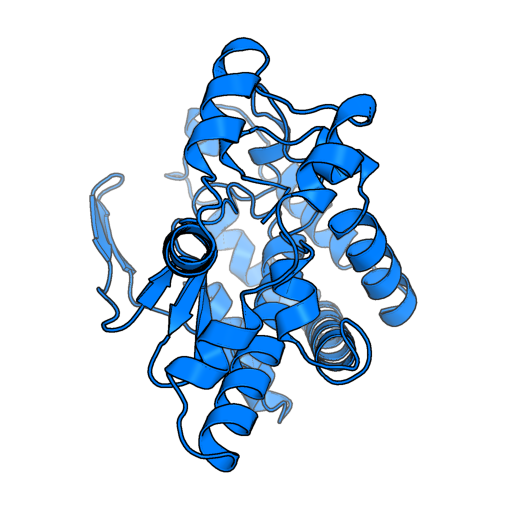U A C 1
ATOM 1588 O O . LEU A 1 194 ? 13.728 1.326 -12.680 1.00 96.62 194 LEU A O 1
ATOM 1592 N N . PHE A 1 195 ? 12.667 1.847 -10.757 1.00 96.12 195 PHE A N 1
ATOM 1593 C CA . PHE A 1 195 ? 11.949 3.002 -11.294 1.00 96.12 195 PHE A CA 1
ATOM 1594 C C . PHE A 1 195 ? 12.911 4.123 -11.708 1.00 96.12 195 PHE A C 1
ATOM 1596 O O . PHE A 1 195 ? 12.788 4.652 -12.814 1.00 96.12 195 PHE A O 1
ATOM 1603 N N . LEU A 1 196 ? 13.911 4.444 -10.882 1.00 95.69 196 LEU A N 1
ATOM 1604 C CA . LEU A 1 196 ? 14.919 5.467 -11.185 1.00 95.69 196 LEU A CA 1
ATOM 1605 C C . LEU A 1 196 ? 15.774 5.094 -12.406 1.00 95.69 196 LEU A C 1
ATOM 1607 O O . LEU A 1 196 ? 15.981 5.922 -13.301 1.00 95.69 196 LEU A O 1
ATOM 1611 N N . LYS A 1 197 ? 16.219 3.833 -12.490 1.00 95.50 197 LYS A N 1
ATOM 1612 C CA . LYS A 1 197 ? 17.014 3.310 -13.614 1.00 95.50 197 LYS A CA 1
ATOM 1613 C C . LYS A 1 197 ? 16.238 3.338 -14.933 1.00 95.50 197 LYS A C 1
ATOM 1615 O O . LYS A 1 197 ? 16.821 3.610 -15.980 1.00 95.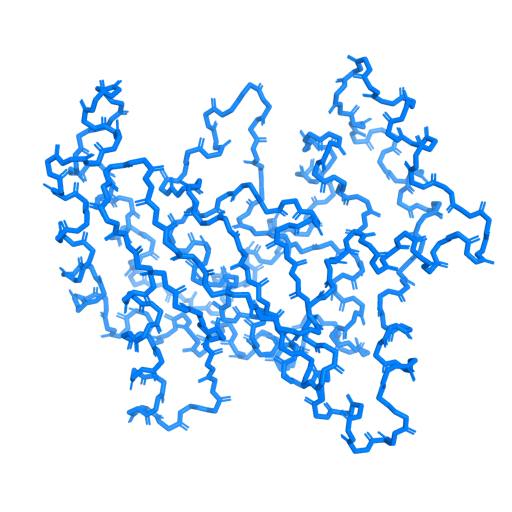50 197 LYS A O 1
ATOM 1620 N N . ASN A 1 198 ? 14.927 3.092 -14.885 1.00 95.56 198 ASN A N 1
ATOM 1621 C CA . ASN A 1 198 ? 14.055 3.016 -16.062 1.00 95.56 198 ASN A CA 1
ATOM 1622 C C . ASN A 1 198 ? 13.133 4.240 -16.219 1.00 95.56 198 ASN A C 1
ATOM 1624 O O . ASN A 1 198 ? 12.146 4.164 -16.955 1.00 95.56 198 ASN A O 1
ATOM 1628 N N . ARG A 1 199 ? 13.453 5.378 -15.579 1.00 93.88 199 ARG A N 1
ATOM 1629 C CA . ARG A 1 199 ? 12.564 6.554 -15.501 1.00 93.88 199 ARG A CA 1
ATOM 1630 C C . ARG A 1 199 ? 12.024 6.998 -16.862 1.00 93.88 199 ARG A C 1
ATOM 1632 O O . ARG A 1 199 ? 10.830 7.229 -17.000 1.00 93.88 199 ARG A O 1
ATOM 1639 N N . ASN A 1 200 ? 12.885 7.046 -17.884 1.00 92.94 200 ASN A N 1
ATOM 1640 C CA . ASN A 1 200 ? 12.516 7.531 -19.214 1.00 92.94 200 ASN A CA 1
ATOM 1641 C C . ASN A 1 200 ? 11.471 6.616 -19.861 1.00 92.94 200 ASN A C 1
ATOM 1643 O O . ASN A 1 200 ? 10.528 7.104 -20.475 1.00 92.94 200 ASN A O 1
ATOM 1647 N N . LEU A 1 201 ? 11.618 5.297 -19.703 1.00 93.88 201 LEU A N 1
ATOM 1648 C CA . LEU A 1 201 ? 10.687 4.309 -20.247 1.00 93.88 201 LEU A CA 1
ATOM 1649 C C . LEU A 1 201 ? 9.334 4.372 -19.526 1.00 93.88 201 LEU A C 1
ATOM 1651 O O . LEU A 1 201 ? 8.295 4.381 -20.182 1.00 93.88 201 LEU A O 1
ATOM 1655 N N . ILE A 1 202 ? 9.356 4.460 -18.193 1.00 93.31 202 ILE A N 1
ATOM 1656 C CA . ILE A 1 202 ? 8.147 4.546 -17.362 1.00 93.31 202 ILE A CA 1
ATOM 1657 C C . ILE A 1 202 ? 7.366 5.828 -17.680 1.00 93.31 202 ILE A C 1
ATOM 1659 O O . ILE A 1 202 ? 6.170 5.767 -17.960 1.00 93.31 202 ILE A O 1
ATOM 1663 N N . ILE A 1 203 ? 8.044 6.980 -17.708 1.00 91.88 203 ILE A N 1
ATOM 1664 C CA . ILE A 1 203 ? 7.423 8.267 -18.053 1.00 91.88 203 ILE A CA 1
ATOM 1665 C C . ILE A 1 203 ? 6.885 8.231 -19.488 1.00 91.88 203 ILE A C 1
ATOM 1667 O O . ILE A 1 203 ? 5.758 8.659 -19.720 1.00 91.88 203 ILE A O 1
ATOM 1671 N N . SER A 1 204 ? 7.636 7.660 -20.438 1.00 91.12 204 SER A N 1
ATOM 1672 C CA . SER A 1 204 ? 7.194 7.549 -21.837 1.00 91.12 204 SER A CA 1
ATOM 1673 C C . SER A 1 204 ? 5.929 6.706 -21.990 1.00 91.12 204 SER A C 1
ATOM 1675 O O . SER A 1 204 ? 5.043 7.081 -22.754 1.00 91.12 204 SER A O 1
ATOM 1677 N N . ASN A 1 205 ? 5.804 5.599 -21.247 1.00 90.81 205 ASN A N 1
ATOM 1678 C CA . ASN A 1 205 ? 4.582 4.791 -21.247 1.00 90.81 205 ASN A CA 1
ATOM 1679 C C . ASN A 1 205 ? 3.371 5.608 -20.762 1.00 90.81 205 ASN A C 1
ATOM 1681 O O . ASN A 1 205 ? 2.305 5.559 -21.378 1.00 90.81 205 ASN A O 1
ATOM 1685 N N . LEU A 1 206 ? 3.566 6.439 -19.73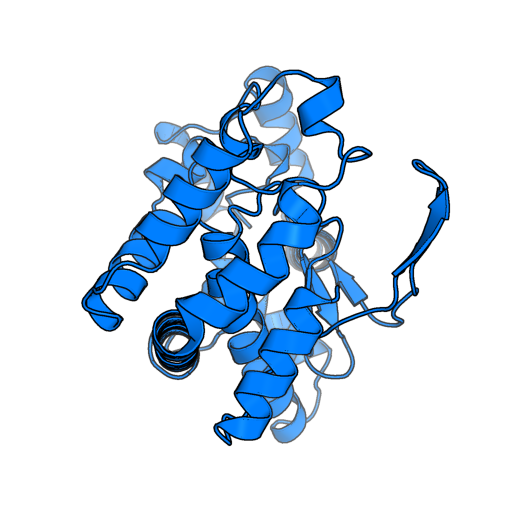5 1.00 87.94 206 LEU A N 1
ATOM 1686 C CA . LEU A 1 206 ? 2.524 7.307 -19.187 1.00 87.94 206 LEU A CA 1
ATOM 1687 C C . LEU A 1 206 ? 2.140 8.487 -20.085 1.00 87.94 206 LEU A C 1
ATOM 1689 O O . LEU A 1 206 ? 1.056 9.033 -19.894 1.00 87.94 206 LEU A O 1
ATOM 1693 N N . LEU A 1 207 ? 2.957 8.876 -21.073 1.00 85.38 207 LEU A N 1
ATOM 1694 C CA . LEU A 1 207 ? 2.605 9.966 -21.994 1.00 85.38 207 LEU A CA 1
ATOM 1695 C C . LEU A 1 207 ? 1.296 9.672 -22.732 1.00 85.38 207 LEU A C 1
ATOM 1697 O O . LEU A 1 207 ? 0.438 10.546 -22.819 1.00 85.38 207 LEU A O 1
ATOM 1701 N N . SER A 1 208 ? 1.126 8.439 -23.216 1.00 81.12 208 SER A N 1
ATOM 1702 C CA . SER A 1 208 ? -0.092 8.016 -23.920 1.00 81.12 208 SER A CA 1
ATOM 1703 C C . SER A 1 208 ? -1.345 8.210 -23.061 1.00 81.12 208 SER A C 1
ATOM 1705 O O . SER A 1 208 ? -2.350 8.733 -23.531 1.00 81.12 208 SER A O 1
ATOM 1707 N N . PHE A 1 209 ? -1.234 7.882 -21.775 1.00 80.06 209 PHE A N 1
ATOM 1708 C CA . PHE A 1 209 ? -2.305 7.992 -20.801 1.00 80.06 209 PHE A CA 1
ATOM 1709 C C . PHE A 1 209 ? -2.569 9.445 -20.383 1.00 80.06 209 PHE A C 1
ATOM 1711 O O . PHE A 1 209 ? -3.711 9.887 -20.359 1.00 80.06 209 PHE A O 1
ATOM 1718 N N . VAL A 1 210 ? -1.520 10.227 -20.106 1.00 80.00 210 VAL A N 1
ATOM 1719 C CA . VAL A 1 210 ? -1.624 11.633 -19.670 1.00 80.00 210 VAL A CA 1
ATOM 1720 C C . VAL A 1 210 ? -2.187 12.542 -20.774 1.00 80.00 210 VAL A C 1
ATOM 1722 O O . VAL A 1 210 ? -2.919 13.498 -20.491 1.00 80.00 210 VAL A O 1
ATOM 1725 N N . TYR A 1 211 ? -1.861 12.249 -22.034 1.00 79.25 211 TYR A N 1
ATOM 1726 C CA . TYR A 1 211 ? -2.341 12.996 -23.198 1.00 79.25 211 TYR A CA 1
ATOM 1727 C C . TYR A 1 211 ? -3.613 12.424 -23.833 1.00 79.25 211 TYR A C 1
ATOM 1729 O O . TYR A 1 211 ? -4.072 12.992 -24.829 1.00 79.25 211 TYR A O 1
ATOM 1737 N N . ASP A 1 212 ? -4.203 11.373 -23.258 1.00 77.56 212 ASP A N 1
ATOM 1738 C CA . ASP A 1 212 ? -5.444 10.788 -23.759 1.00 77.56 212 ASP A CA 1
ATOM 1739 C C . ASP A 1 212 ? -6.556 11.863 -23.813 1.00 77.56 212 ASP A C 1
ATOM 1741 O O . ASP A 1 212 ? -6.913 12.462 -22.787 1.00 77.56 212 ASP A O 1
ATOM 1745 N N . PRO A 1 213 ? -7.096 12.174 -25.011 1.00 64.06 213 PRO A N 1
ATOM 1746 C CA . PRO A 1 213 ? -8.130 13.188 -25.176 1.00 64.06 213 PRO A CA 1
ATOM 1747 C C . PRO A 1 213 ? -9.449 12.841 -24.480 1.00 64.06 213 PRO A C 1
ATOM 1749 O O . PRO A 1 213 ? -10.228 13.760 -24.223 1.00 64.06 213 PRO A O 1
ATOM 1752 N N . LEU A 1 214 ? -9.692 11.564 -24.180 1.00 66.62 214 LEU A N 1
ATOM 1753 C CA . LEU A 1 214 ? -10.917 11.075 -23.551 1.00 66.62 214 LEU A CA 1
ATOM 1754 C C . LEU A 1 214 ? -10.822 11.017 -22.021 1.00 66.62 214 LEU A C 1
ATOM 1756 O O . LEU A 1 214 ? -11.823 10.746 -21.360 1.00 66.62 214 LEU A O 1
ATOM 1760 N N . HIS A 1 215 ? -9.653 11.299 -21.441 1.00 66.81 215 HIS A N 1
ATOM 1761 C CA . HIS A 1 215 ? -9.467 11.200 -19.999 1.00 66.81 215 HIS A CA 1
ATOM 1762 C C . HIS A 1 215 ? -10.119 12.362 -19.226 1.00 66.81 215 HIS A C 1
ATOM 1764 O O . HIS A 1 215 ? -10.036 13.536 -19.613 1.00 66.81 215 HIS A O 1
ATOM 1770 N N . GLU A 1 216 ? -10.729 12.044 -18.077 1.00 60.84 216 GLU A N 1
ATOM 1771 C CA . GLU A 1 216 ? -11.600 12.948 -17.309 1.00 60.84 216 GLU A CA 1
ATOM 1772 C C . GLU A 1 216 ? -10.969 14.303 -16.930 1.00 60.84 216 GLU A C 1
ATOM 1774 O O . GLU A 1 216 ? -11.683 15.305 -16.837 1.00 60.84 216 GLU A O 1
ATOM 1779 N N . TRP A 1 217 ? -9.648 14.409 -16.732 1.00 60.69 217 TRP A N 1
ATOM 1780 C CA . TRP A 1 217 ? -9.036 15.684 -16.311 1.00 60.69 217 TRP A CA 1
ATOM 1781 C C . TRP A 1 217 ? -9.091 16.780 -17.383 1.00 60.69 217 TRP A C 1
ATOM 1783 O O . TRP A 1 217 ? -9.071 17.964 -17.031 1.00 60.69 217 TRP A O 1
ATOM 1793 N N . ARG A 1 218 ? -9.208 16.422 -18.673 1.00 51.41 218 ARG A N 1
ATOM 1794 C CA . ARG A 1 218 ? -9.466 17.395 -19.751 1.00 51.41 218 ARG A CA 1
ATOM 1795 C C . ARG A 1 218 ? -10.907 17.894 -19.706 1.00 51.41 218 ARG A C 1
ATOM 1797 O O . ARG A 1 218 ? -11.137 19.083 -19.915 1.00 51.41 218 ARG A O 1
ATOM 1804 N N . ILE A 1 219 ? -11.844 17.019 -19.344 1.00 51.38 219 ILE A N 1
ATOM 1805 C CA . ILE A 1 219 ? -13.269 17.337 -19.179 1.00 51.38 219 ILE A CA 1
ATOM 1806 C C . ILE A 1 219 ? -13.470 18.276 -17.978 1.00 51.38 219 ILE A C 1
ATOM 1808 O O . ILE A 1 219 ? -14.246 19.227 -18.057 1.00 51.38 219 ILE A O 1
ATOM 1812 N N . ARG A 1 220 ? -12.703 18.082 -16.895 1.00 54.12 220 ARG A N 1
ATOM 1813 C CA . ARG A 1 220 ? -12.776 18.904 -15.671 1.00 54.12 220 ARG A CA 1
ATOM 1814 C C . ARG A 1 220 ? -11.879 20.158 -15.679 1.00 54.12 220 ARG A C 1
ATOM 1816 O O . ARG A 1 220 ? -11.901 20.910 -14.714 1.00 54.12 220 ARG A O 1
ATOM 1823 N N . LYS A 1 221 ? -11.106 20.422 -16.749 1.00 56.31 221 LYS A N 1
ATOM 1824 C CA . LYS A 1 221 ? -10.121 21.536 -16.857 1.00 56.31 221 LYS A CA 1
ATOM 1825 C C . LYS A 1 221 ? -9.109 21.600 -15.696 1.00 56.31 221 LYS A C 1
ATOM 1827 O O . LYS A 1 221 ? -8.616 22.670 -15.346 1.00 56.31 221 LYS A O 1
ATOM 1832 N N . GLU A 1 222 ? -8.801 20.465 -15.074 1.00 56.78 222 GLU A N 1
ATOM 1833 C CA . GLU A 1 222 ? -8.264 20.465 -13.708 1.00 56.78 222 GLU A CA 1
ATOM 1834 C C . GLU A 1 222 ? -6.734 20.366 -13.591 1.00 56.78 222 GLU A C 1
ATOM 1836 O O . GLU A 1 222 ? -6.213 20.633 -12.504 1.00 56.78 222 GLU A O 1
ATOM 1841 N N . LYS A 1 223 ? -6.006 20.023 -14.669 1.00 60.16 223 LYS A N 1
ATOM 1842 C CA . LYS A 1 223 ? -4.534 20.129 -14.786 1.00 60.16 223 LYS A CA 1
ATOM 1843 C C . LYS A 1 223 ? -4.101 20.209 -16.253 1.00 60.16 223 LYS A C 1
ATOM 1845 O O . LYS A 1 223 ? -4.634 19.500 -17.103 1.00 60.16 223 LYS A O 1
ATOM 1850 N N . ALA A 1 224 ? -3.073 21.009 -16.539 1.00 66.62 224 ALA A N 1
ATOM 1851 C CA . ALA A 1 224 ? -2.320 20.852 -17.778 1.00 66.62 224 ALA A CA 1
ATOM 1852 C C . ALA A 1 224 ? -1.530 19.527 -17.705 1.00 66.62 224 ALA A C 1
ATOM 1854 O O . ALA A 1 224 ? -0.837 19.326 -16.706 1.00 66.62 224 ALA A O 1
ATOM 1855 N N . PRO A 1 225 ? -1.576 18.656 -18.733 1.00 76.44 225 PRO A N 1
ATOM 1856 C CA . PRO A 1 225 ? -0.778 17.424 -18.832 1.00 76.44 225 PRO A CA 1
ATOM 1857 C C . PRO A 1 225 ? 0.684 17.586 -18.385 1.00 76.44 225 PRO A C 1
ATOM 1859 O O . PRO A 1 225 ? 1.227 16.747 -17.674 1.00 76.44 225 PRO A O 1
ATOM 1862 N N . LYS A 1 226 ? 1.279 18.740 -18.709 1.00 80.88 226 LYS A N 1
ATOM 1863 C CA . LYS A 1 226 ? 2.641 19.118 -18.324 1.00 80.88 226 LYS A CA 1
ATOM 1864 C C . LYS A 1 226 ? 2.881 19.101 -16.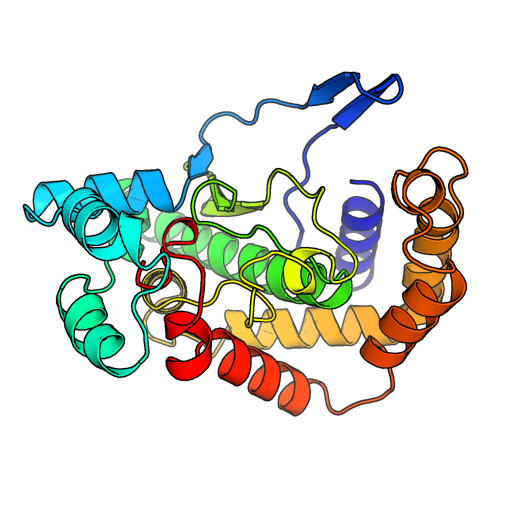807 1.00 80.88 226 LYS A C 1
ATOM 1866 O O . LYS A 1 226 ? 3.871 18.543 -16.368 1.00 80.88 226 LYS A O 1
ATOM 1871 N N . LEU A 1 227 ? 1.944 19.610 -16.002 1.00 83.38 227 LEU A N 1
ATOM 1872 C CA . LEU A 1 227 ? 2.085 19.636 -14.539 1.00 83.38 227 LEU A CA 1
ATOM 1873 C C . LEU A 1 227 ? 2.100 18.232 -13.926 1.00 83.38 227 LEU A C 1
ATOM 1875 O O . LEU A 1 227 ? 2.728 18.019 -12.894 1.00 83.38 227 LEU A O 1
ATOM 1879 N N . VAL A 1 228 ? 1.378 17.280 -14.526 1.00 84.81 228 VAL A N 1
ATOM 1880 C CA . VAL A 1 228 ? 1.395 15.884 -14.070 1.00 84.81 228 VAL A CA 1
ATOM 1881 C C . VAL A 1 228 ? 2.765 15.274 -14.351 1.00 84.81 228 VAL A C 1
ATOM 1883 O O . VAL A 1 228 ? 3.355 14.682 -13.451 1.00 84.81 228 VAL A O 1
ATOM 1886 N N . LEU A 1 229 ? 3.295 15.483 -15.557 1.00 86.94 229 LEU A N 1
ATOM 1887 C CA . LEU A 1 229 ? 4.621 14.997 -15.941 1.00 86.94 229 LEU A CA 1
ATOM 1888 C C . LEU A 1 229 ? 5.727 15.607 -15.078 1.00 86.94 229 LEU A C 1
ATOM 1890 O O . LEU A 1 229 ? 6.535 14.854 -14.545 1.00 86.94 229 LEU A O 1
ATOM 1894 N N . ASP A 1 230 ? 5.693 16.920 -14.834 1.00 89.50 230 ASP A N 1
ATOM 1895 C CA . ASP A 1 230 ? 6.669 17.607 -13.979 1.00 89.50 230 ASP A CA 1
ATOM 1896 C C . ASP A 1 230 ? 6.704 17.000 -12.559 1.00 89.50 230 ASP A C 1
ATOM 1898 O O . ASP A 1 230 ? 7.765 16.847 -11.950 1.00 89.50 230 ASP A O 1
ATOM 1902 N N . VAL A 1 231 ? 5.541 16.610 -12.014 1.00 90.19 231 VAL A N 1
ATOM 1903 C CA . VAL A 1 231 ? 5.451 15.943 -10.703 1.00 90.19 231 VAL A CA 1
ATOM 1904 C C . VAL A 1 231 ? 6.039 14.532 -10.747 1.00 90.19 231 VAL A C 1
ATOM 1906 O O . VAL A 1 231 ? 6.780 14.162 -9.834 1.00 90.19 231 VAL A O 1
ATOM 1909 N N . LEU A 1 232 ? 5.721 13.745 -11.778 1.00 91.00 232 LEU A N 1
ATOM 1910 C CA . LEU A 1 232 ? 6.244 12.383 -11.937 1.00 91.00 232 LEU A CA 1
ATOM 1911 C C . LEU A 1 232 ? 7.766 12.385 -12.135 1.00 91.00 232 LEU A C 1
ATOM 1913 O O . LEU A 1 232 ? 8.472 11.605 -11.495 1.00 91.00 232 LEU A O 1
ATOM 1917 N N . GLU A 1 233 ? 8.279 13.306 -12.950 1.00 91.62 233 GLU A N 1
ATOM 1918 C CA . GLU A 1 233 ? 9.713 13.518 -13.160 1.00 91.62 233 GLU A CA 1
ATOM 1919 C C . GLU A 1 233 ? 10.415 13.922 -11.867 1.00 91.62 233 GLU A C 1
ATOM 1921 O O . GLU A 1 233 ? 11.455 13.360 -11.524 1.00 91.62 233 GLU A O 1
ATOM 1926 N N . LYS A 1 234 ? 9.816 14.835 -11.093 1.00 93.19 234 LYS A N 1
ATOM 1927 C CA . LYS A 1 234 ? 10.361 15.240 -9.795 1.00 93.19 234 LYS A CA 1
ATOM 1928 C C . LYS A 1 234 ? 10.431 14.072 -8.810 1.00 93.19 234 LYS A C 1
ATOM 1930 O O . LYS A 1 234 ? 11.406 13.976 -8.063 1.00 93.19 234 LYS A O 1
ATOM 1935 N N . LYS A 1 235 ? 9.435 13.178 -8.794 1.00 93.06 235 LYS A N 1
ATOM 1936 C CA . LYS A 1 235 ? 9.461 11.972 -7.944 1.00 93.06 235 LYS A CA 1
ATOM 1937 C C . LYS A 1 235 ? 10.586 11.009 -8.326 1.00 93.06 235 LYS A C 1
ATOM 1939 O O . LYS A 1 235 ? 11.157 10.398 -7.433 1.00 93.06 235 LYS A O 1
ATOM 1944 N N . LEU A 1 236 ? 10.928 10.913 -9.611 1.00 92.81 236 LEU A N 1
ATOM 1945 C CA . LEU A 1 236 ? 12.027 10.080 -10.116 1.00 92.81 236 LEU A CA 1
ATOM 1946 C C . LEU A 1 236 ? 13.339 10.857 -10.317 1.00 92.81 236 LEU A C 1
ATOM 1948 O O . LEU A 1 236 ? 14.190 10.456 -11.116 1.00 92.81 236 LEU A O 1
ATOM 1952 N N . SER A 1 237 ? 13.511 11.973 -9.605 1.00 90.94 237 SER A N 1
ATOM 1953 C CA . SER A 1 237 ? 14.787 12.683 -9.576 1.00 90.94 237 SER A CA 1
ATOM 1954 C C . SER A 1 237 ? 15.852 11.856 -8.836 1.00 90.94 237 SER A C 1
ATOM 1956 O O . SER A 1 237 ? 15.509 11.109 -7.916 1.00 90.94 237 SER A O 1
ATOM 1958 N N . PRO A 1 238 ? 17.142 11.954 -9.223 1.00 87.06 238 PRO A N 1
ATOM 1959 C CA . PRO A 1 238 ? 18.212 11.229 -8.543 1.00 87.06 238 PRO A CA 1
ATOM 1960 C C . PRO A 1 238 ? 18.230 11.548 -7.045 1.00 87.06 238 PRO A C 1
ATOM 1962 O O . PRO A 1 238 ? 18.315 12.711 -6.651 1.00 87.06 238 PRO A O 1
ATOM 1965 N N . THR A 1 239 ? 18.136 10.516 -6.214 1.00 90.38 239 THR A N 1
ATOM 1966 C CA . THR A 1 239 ? 18.073 10.633 -4.756 1.00 90.38 239 THR A CA 1
ATOM 1967 C C . THR A 1 239 ? 18.661 9.384 -4.106 1.00 90.38 239 THR A C 1
ATOM 1969 O O . THR A 1 239 ? 18.818 8.359 -4.771 1.00 90.38 239 THR A O 1
ATOM 1972 N N . ASP A 1 240 ? 18.991 9.477 -2.821 1.00 94.56 240 ASP A N 1
ATOM 1973 C CA . ASP A 1 240 ? 19.316 8.306 -2.014 1.00 94.56 240 ASP A CA 1
ATOM 1974 C C . ASP A 1 240 ? 18.030 7.501 -1.794 1.00 94.56 240 ASP A C 1
ATOM 1976 O O . ASP A 1 240 ? 17.069 7.985 -1.189 1.00 94.56 240 ASP A O 1
ATOM 1980 N N . VAL A 1 241 ? 17.997 6.294 -2.355 1.00 95.31 241 VAL A N 1
ATOM 1981 C CA . VAL A 1 241 ? 16.816 5.429 -2.344 1.00 95.31 241 VAL A CA 1
ATOM 1982 C C . VAL A 1 241 ? 16.437 5.030 -0.926 1.00 95.31 241 VAL A C 1
ATOM 1984 O O . VAL A 1 241 ? 15.258 5.103 -0.584 1.00 95.31 241 VAL A O 1
ATOM 1987 N N . THR A 1 242 ? 17.419 4.674 -0.102 1.00 95.25 242 THR A N 1
ATOM 1988 C CA . THR A 1 242 ? 17.191 4.202 1.264 1.00 95.25 242 THR A CA 1
ATOM 1989 C C . THR A 1 242 ? 16.571 5.311 2.102 1.00 95.25 242 THR A C 1
ATOM 1991 O O . THR A 1 242 ? 15.481 5.134 2.645 1.00 95.25 242 THR A O 1
ATOM 1994 N N . LEU A 1 243 ? 17.182 6.503 2.097 1.00 95.50 243 LEU A N 1
ATOM 1995 C CA . LEU A 1 243 ? 16.643 7.667 2.813 1.00 95.50 243 LEU A CA 1
ATOM 1996 C C . LEU A 1 243 ? 15.255 8.063 2.297 1.00 95.50 243 LEU A C 1
ATOM 1998 O O . LEU A 1 243 ? 14.389 8.509 3.055 1.00 95.50 243 LEU A O 1
ATOM 2002 N N . LYS A 1 244 ? 15.022 7.914 0.988 1.00 96.50 244 LYS A N 1
ATOM 2003 C CA . LYS A 1 244 ? 13.721 8.217 0.397 1.00 96.50 244 LYS A CA 1
ATOM 2004 C C . LYS A 1 244 ? 12.646 7.250 0.887 1.00 96.50 244 LYS A C 1
ATOM 2006 O O . LYS A 1 244 ? 11.554 7.708 1.222 1.00 96.50 244 LYS A O 1
ATOM 2011 N N . VAL A 1 245 ? 12.932 5.950 0.915 1.00 97.19 245 VAL A N 1
ATOM 2012 C CA . VAL A 1 245 ? 12.002 4.919 1.396 1.00 97.19 245 VAL A CA 1
ATOM 2013 C C . VAL A 1 245 ? 11.728 5.077 2.889 1.00 97.19 245 VAL A C 1
ATOM 2015 O O . VAL A 1 245 ? 10.564 5.017 3.287 1.00 97.19 245 VAL A O 1
ATOM 2018 N N . GLU A 1 246 ? 12.748 5.368 3.697 1.00 96.56 246 GLU A N 1
ATOM 2019 C CA . GLU A 1 246 ? 12.595 5.659 5.129 1.00 96.56 246 GLU A CA 1
ATOM 2020 C C . GLU A 1 246 ? 11.626 6.823 5.362 1.00 96.56 246 GLU A C 1
ATOM 2022 O O . GLU A 1 246 ? 10.609 6.653 6.035 1.00 96.56 246 GLU A O 1
ATOM 2027 N N . HIS A 1 247 ? 11.852 7.965 4.705 1.00 97.00 247 HIS A N 1
ATOM 2028 C CA . HIS A 1 247 ? 10.960 9.123 4.815 1.00 97.00 247 HIS A CA 1
ATOM 2029 C C . HIS A 1 247 ? 9.527 8.788 4.364 1.00 97.00 247 HIS A C 1
ATOM 2031 O O . HIS A 1 247 ? 8.560 9.179 5.017 1.00 97.00 247 HIS A O 1
ATOM 2037 N N . LEU A 1 248 ? 9.351 8.032 3.275 1.00 97.31 248 LEU A N 1
ATOM 2038 C CA . LEU A 1 248 ? 8.010 7.628 2.836 1.00 97.31 248 LEU A CA 1
ATOM 2039 C C . LEU A 1 248 ? 7.299 6.753 3.875 1.00 97.31 248 LEU A C 1
ATOM 2041 O O . LEU A 1 248 ? 6.104 6.940 4.111 1.00 97.31 248 LEU A O 1
ATOM 2045 N N . ASN A 1 249 ? 8.019 5.829 4.511 1.00 97.62 249 ASN A N 1
ATOM 2046 C CA . ASN A 1 249 ? 7.469 4.972 5.558 1.00 97.62 249 ASN A CA 1
ATOM 2047 C C . ASN A 1 249 ? 7.122 5.767 6.827 1.00 97.62 249 ASN A C 1
ATOM 2049 O O . ASN A 1 249 ? 6.056 5.545 7.411 1.00 97.62 249 ASN A O 1
ATOM 2053 N N . GLU A 1 250 ? 7.959 6.725 7.229 1.00 97.44 250 GLU A N 1
ATOM 2054 C CA . GLU A 1 250 ? 7.673 7.642 8.341 1.00 97.44 250 GLU A CA 1
ATOM 2055 C C . GLU A 1 250 ? 6.431 8.502 8.063 1.00 97.44 250 GLU A C 1
ATOM 2057 O O . GLU A 1 250 ? 5.543 8.623 8.911 1.00 97.44 250 GLU A O 1
ATOM 2062 N N . GLU A 1 251 ? 6.316 9.059 6.853 1.00 97.12 251 GLU A N 1
ATOM 2063 C CA . GLU A 1 251 ? 5.155 9.856 6.445 1.00 97.12 251 GLU A CA 1
ATOM 2064 C C . GLU A 1 251 ? 3.868 9.012 6.437 1.00 97.12 251 GLU A C 1
ATOM 2066 O O . GLU A 1 251 ? 2.820 9.482 6.899 1.00 97.12 251 GLU A O 1
ATOM 2071 N N . ALA A 1 252 ? 3.947 7.768 5.949 1.00 97.44 252 ALA A N 1
ATOM 2072 C CA . ALA A 1 252 ? 2.816 6.846 5.832 1.00 97.44 252 ALA A CA 1
ATOM 2073 C C . ALA A 1 252 ? 2.311 6.309 7.177 1.00 97.44 252 ALA A C 1
ATOM 2075 O O . ALA A 1 252 ? 1.105 6.118 7.343 1.00 97.44 252 ALA A O 1
ATOM 2076 N N . SER A 1 253 ? 3.217 6.082 8.130 1.00 96.62 253 SER A N 1
ATOM 2077 C CA . SER A 1 253 ? 2.901 5.553 9.466 1.00 96.62 253 SER A CA 1
ATOM 2078 C C . SER A 1 253 ? 2.692 6.644 10.527 1.00 96.62 253 SER A C 1
ATOM 2080 O O . SER A 1 253 ? 2.306 6.355 11.664 1.00 96.62 253 SER A O 1
ATOM 2082 N N . SER A 1 254 ? 2.893 7.918 10.169 1.00 96.69 254 SER A N 1
ATOM 2083 C CA . SER A 1 254 ? 2.730 9.053 11.076 1.00 96.69 254 SER A CA 1
ATOM 2084 C C . SER A 1 254 ? 1.319 9.123 11.662 1.00 96.69 254 SER A C 1
ATOM 2086 O O . SER A 1 254 ? 0.328 9.361 10.966 1.00 96.69 254 SER A O 1
ATOM 2088 N N . SER A 1 255 ? 1.233 9.016 12.991 1.00 94.56 255 SER A N 1
ATOM 2089 C CA . SER A 1 255 ? -0.034 9.140 13.722 1.00 94.56 255 SER A CA 1
ATOM 2090 C C . SER A 1 255 ? -0.710 10.495 13.497 1.00 94.56 255 SER A C 1
ATOM 2092 O O . SER A 1 255 ? -1.937 10.577 13.464 1.00 94.56 255 SER A O 1
ATOM 2094 N N . THR A 1 256 ? 0.073 11.557 13.293 1.00 94.75 256 THR A N 1
ATOM 2095 C CA . THR A 1 256 ? -0.451 12.893 12.982 1.00 94.75 256 THR A CA 1
ATOM 2096 C C . THR A 1 256 ? -1.180 12.886 11.641 1.00 94.75 256 THR A C 1
ATOM 2098 O O . THR A 1 256 ? -2.319 13.351 11.568 1.00 94.75 256 THR A O 1
ATOM 2101 N N . ASN A 1 257 ? -0.572 12.297 10.605 1.00 95.88 257 ASN A N 1
ATOM 2102 C CA . ASN A 1 257 ? -1.171 12.202 9.273 1.00 95.88 257 ASN A CA 1
ATOM 2103 C C . ASN A 1 257 ? -2.400 11.288 9.279 1.00 95.88 257 ASN A C 1
ATOM 2105 O O . ASN A 1 257 ? -3.467 11.692 8.814 1.00 95.88 257 ASN A O 1
ATOM 2109 N N . LEU A 1 258 ? -2.278 10.102 9.880 1.00 96.19 258 LEU A N 1
ATOM 2110 C CA . LEU A 1 258 ? -3.357 9.117 9.972 1.00 96.19 258 LEU A CA 1
ATOM 2111 C C . LEU A 1 258 ? -4.577 9.652 10.741 1.00 96.19 258 LEU A C 1
ATOM 2113 O O . LEU A 1 258 ? -5.715 9.417 10.334 1.00 96.19 258 LEU A O 1
ATOM 2117 N N . SER A 1 259 ? -4.372 10.437 11.803 1.00 95.12 259 SER A N 1
ATOM 2118 C CA . SER A 1 259 ? -5.472 11.006 12.602 1.00 95.12 259 SER A CA 1
ATOM 2119 C C . SER A 1 259 ? -6.336 12.039 11.861 1.00 95.12 259 SER A C 1
ATOM 2121 O O . SER A 1 259 ? -7.479 12.303 12.258 1.00 95.12 259 SER A O 1
ATOM 2123 N N . GLU A 1 260 ? -5.793 12.619 10.789 1.00 94.44 260 GLU A N 1
ATOM 2124 C CA . GLU A 1 260 ? -6.424 13.651 9.963 1.00 94.44 260 GLU A CA 1
ATOM 2125 C C . GLU A 1 260 ? -7.163 13.088 8.743 1.00 94.44 260 GLU A C 1
ATOM 2127 O O . GLU A 1 260 ? -7.849 13.840 8.038 1.00 94.44 260 GLU A O 1
ATOM 2132 N N . MET A 1 261 ? -7.056 11.776 8.525 1.00 95.25 261 MET A N 1
ATOM 2133 C CA . MET A 1 261 ? -7.737 11.057 7.456 1.00 95.25 261 MET A CA 1
ATOM 2134 C C . MET A 1 261 ? -9.250 11.006 7.686 1.00 95.25 261 MET A C 1
ATOM 2136 O O . MET A 1 261 ? -9.753 11.075 8.814 1.00 95.25 261 MET A O 1
ATOM 2140 N N . TYR A 1 262 ? -9.994 10.857 6.591 1.00 95.69 262 TYR A N 1
ATOM 2141 C CA . TYR A 1 262 ? -11.432 10.630 6.644 1.00 95.69 262 TYR A CA 1
ATOM 2142 C C . TYR A 1 262 ? -11.756 9.326 7.388 1.00 95.69 262 TYR A C 1
ATOM 2144 O O . TYR A 1 262 ? -11.105 8.304 7.188 1.00 95.69 262 TYR A O 1
ATOM 2152 N N . ILE A 1 263 ? -12.803 9.330 8.216 1.00 95.62 263 ILE A N 1
ATOM 2153 C CA . ILE A 1 263 ? -13.191 8.174 9.034 1.00 95.62 263 ILE A CA 1
ATOM 2154 C C . ILE A 1 263 ? -13.505 6.924 8.198 1.00 95.62 263 ILE A C 1
ATOM 2156 O O . ILE A 1 263 ? -13.212 5.819 8.642 1.00 95.62 263 ILE A O 1
ATOM 2160 N N . GLY A 1 264 ? -14.036 7.081 6.979 1.00 93.75 264 GLY A N 1
ATOM 2161 C CA . GLY A 1 264 ? -14.294 5.963 6.062 1.00 93.75 264 GLY A CA 1
ATOM 2162 C C . GLY A 1 264 ? -13.026 5.280 5.541 1.00 93.75 264 GLY A C 1
ATOM 2163 O O . GLY A 1 264 ? -13.082 4.119 5.149 1.00 93.75 264 GLY A O 1
ATOM 2164 N N . TRP A 1 265 ? -11.874 5.955 5.617 1.00 95.81 265 TRP A N 1
ATOM 2165 C CA . TRP A 1 265 ? -10.570 5.366 5.310 1.00 95.81 265 TRP A CA 1
ATOM 2166 C C . TRP A 1 265 ? -10.102 4.382 6.396 1.00 95.81 265 TRP A C 1
ATOM 2168 O O . TRP A 1 265 ? -9.237 3.546 6.139 1.00 95.81 265 TRP A O 1
ATOM 2178 N N . LEU A 1 266 ? -10.696 4.450 7.597 1.00 96.38 266 LEU A N 1
ATOM 2179 C CA . LEU A 1 266 ? -10.394 3.611 8.761 1.00 96.38 266 LEU A CA 1
ATOM 2180 C C . LEU A 1 266 ? -8.891 3.618 9.108 1.00 96.38 266 LEU A C 1
ATOM 2182 O O . LEU A 1 266 ? -8.226 2.595 8.977 1.00 96.38 266 LEU A O 1
ATOM 2186 N N . PRO A 1 267 ? -8.320 4.758 9.541 1.00 95.69 267 PRO A N 1
ATOM 2187 C CA . PRO A 1 267 ? -6.876 4.874 9.782 1.00 95.69 267 PRO A CA 1
ATOM 2188 C C . PRO A 1 267 ? -6.355 4.103 10.996 1.00 95.69 267 PRO A C 1
ATOM 2190 O O . PRO A 1 267 ? -5.152 4.038 11.211 1.00 95.69 267 PRO A O 1
ATOM 2193 N N . PHE A 1 268 ? -7.261 3.553 11.797 1.00 94.25 268 PHE A N 1
ATOM 2194 C CA . PHE A 1 268 ? -6.975 2.776 12.996 1.00 94.25 268 PHE A CA 1
ATOM 2195 C C . PHE A 1 268 ? -7.063 1.265 12.755 1.00 94.25 268 PHE A C 1
ATOM 2197 O O . PHE A 1 268 ? -7.024 0.524 13.731 1.00 94.25 268 PHE A O 1
ATOM 2204 N N . ILE A 1 269 ? -7.231 0.801 11.510 1.00 92.25 269 ILE A N 1
ATOM 2205 C CA . ILE A 1 269 ? -7.055 -0.618 11.162 1.00 92.25 269 ILE A CA 1
ATOM 2206 C C . ILE A 1 269 ? -5.819 -0.769 10.295 1.00 92.25 269 ILE A C 1
ATOM 2208 O O . ILE A 1 269 ? -5.779 -0.258 9.159 1.00 92.25 269 ILE A O 1
#